Protein AF-A0A7S0FJ31-F1 (afdb_monomer_lite)

InterPro domains:
  IPR007632 Anoctamin [PTHR12308] (43-238)
  IPR049452 Anoctamin, transmembrane domain [PF04547] (47-238)

Foldseek 3Di:
DLLCLLLLVQDQPPCCPPQPPPDGDPPHDPVRNVQCDDPHQCPNVDPPSVCPSVVVVVVVVVVVLVVQLVVLLVVLVVVVDPDPVSSVVSSLVSNLVVVLCVLCVVLCCCCPVVVDLVVSLVVLVVSLVVLLVVLCCVLAPVQVVVVVVVVVVVVVVCVVVVVPDDDDPVCVVVVVVVVLVPADADPPSVVVSSLVSLVCSCPVCCVSPVCSVVSSVVSVVSNVVSVVCCCVPGHHPHD

Sequence (239 aa):
ILSLNLQGYVRPRDDRGRWGQDHDHPFYYPMLATFAEEGNIFDAASHWKCFLPVFIHVLVVMTMNKLYRRVAEKLTDWENHETTIGHENSLIIKRFLFEAFDAYVILFYLAFFEKDITKLRGELVSVFNVDTFRRLLVECALPLVIQRLGKDKDHLAKMRKKTDSSDASDIDTSTRLTVEAERDEYEQFDDYLEMLIELGYVMLFASAYPLAAFIAIFANYVEYRADAWKLSRVCLRPR

pLDDT: mean 80.96, std 10.89, range [55.5, 95.25]

Radius of gyration: 24.3 Å; chains: 1; bounding box: 55×42×75 Å

Organism: NCBI:txid265543

Secondary structure (DSSP, 8-state):
-HHHHHTT-S-TTTTTTTS-TT---TT--HHHHGGGSTTSTT-TTSTTTTHHHHHHHHHHHHHHHHHHHHHHHHHHHHTT-SSHHHHHHHHHHHHHHHHHHHHHHHHHIIIIIS--HHHHHHHHHHHHHHHHHHHHIIIIIHHHHHHHHHHHHHHHHHHHHHHH-S-HHHHHHHHHHHHHHTSPP--HHHHHHHHHHHHHHHHHSTTT-TTHHHHHHHHHHHHHHHHHHHHHHTSPPP-

Structure (mmCIF, N/CA/C/O backbone):
data_AF-A0A7S0FJ31-F1
#
_entry.id   AF-A0A7S0FJ31-F1
#
loop_
_atom_site.group_PDB
_atom_site.id
_atom_site.type_symbol
_atom_site.label_atom_id
_atom_site.label_alt_id
_atom_site.label_comp_id
_atom_site.label_asym_id
_atom_site.label_entity_id
_atom_site.label_seq_id
_atom_site.pdbx_PDB_ins_code
_atom_site.Cartn_x
_atom_site.Cartn_y
_atom_site.Cartn_z
_atom_site.occupancy
_atom_site.B_iso_or_equiv
_atom_site.auth_seq_id
_atom_site.auth_comp_id
_atom_site.auth_asym_id
_atom_site.auth_atom_id
_atom_site.pdbx_PDB_model_num
ATOM 1 N N . ILE A 1 1 ? -11.037 8.248 10.821 1.00 61.00 1 ILE A N 1
ATOM 2 C CA . ILE A 1 1 ? -12.023 8.899 11.732 1.00 61.00 1 ILE A CA 1
ATOM 3 C C . ILE A 1 1 ? -13.347 9.212 11.027 1.00 61.00 1 ILE A C 1
ATOM 5 O O . ILE A 1 1 ? -14.375 8.701 11.454 1.00 61.00 1 ILE A O 1
ATOM 9 N N . LEU A 1 2 ? -13.358 9.994 9.939 1.00 65.88 2 LEU A N 1
ATOM 10 C CA . LEU A 1 2 ? -14.596 10.262 9.182 1.00 65.88 2 LEU A CA 1
ATOM 11 C C . LEU A 1 2 ? -15.184 8.984 8.552 1.00 65.88 2 LEU A C 1
ATOM 13 O O . LEU A 1 2 ? -16.385 8.755 8.640 1.00 65.88 2 LEU A O 1
ATOM 17 N N . SER A 1 3 ? -14.329 8.109 8.008 1.00 68.50 3 SER A N 1
ATOM 18 C CA . SER A 1 3 ? -14.724 6.778 7.517 1.00 68.50 3 SER A CA 1
ATOM 19 C C . SER A 1 3 ? -15.334 5.900 8.614 1.00 68.50 3 SER A C 1
ATOM 21 O O . SER A 1 3 ? -16.345 5.255 8.376 1.00 68.50 3 SER A O 1
ATOM 23 N N . LEU A 1 4 ? -14.782 5.941 9.830 1.00 68.88 4 LEU A N 1
ATOM 24 C CA . LEU A 1 4 ? -15.288 5.187 10.984 1.00 68.88 4 LEU A CA 1
ATOM 25 C C . LEU A 1 4 ? -16.694 5.647 11.408 1.00 68.88 4 LEU A C 1
ATOM 27 O O . LEU A 1 4 ? -17.508 4.825 11.819 1.00 68.88 4 LEU A O 1
ATOM 31 N N . ASN A 1 5 ? -17.006 6.942 11.261 1.00 70.25 5 ASN A N 1
ATOM 32 C CA . ASN A 1 5 ? -18.365 7.458 11.470 1.00 70.25 5 ASN A CA 1
ATOM 33 C C . ASN A 1 5 ? -19.322 6.984 10.365 1.00 70.25 5 ASN A C 1
ATOM 35 O O . ASN A 1 5 ? -20.429 6.552 10.665 1.00 70.25 5 ASN A O 1
ATOM 39 N N . LEU A 1 6 ? -18.882 7.009 9.101 1.00 66.50 6 LEU A N 1
ATOM 40 C CA . LEU A 1 6 ? -19.673 6.547 7.949 1.00 66.50 6 LEU A CA 1
ATOM 41 C C . LEU A 1 6 ? -19.900 5.027 7.922 1.00 66.50 6 LEU A C 1
ATOM 43 O O . LEU A 1 6 ? -20.845 4.566 7.293 1.00 66.50 6 LEU A O 1
ATOM 47 N N . GLN A 1 7 ? -19.031 4.255 8.572 1.00 67.69 7 GLN A N 1
ATOM 48 C CA . GLN A 1 7 ? -19.134 2.797 8.702 1.00 67.69 7 GLN A CA 1
ATOM 49 C C . GLN A 1 7 ? -19.862 2.362 9.986 1.00 67.69 7 GLN A C 1
ATOM 51 O O . GLN A 1 7 ? -20.063 1.170 10.198 1.00 67.69 7 GLN A O 1
ATOM 56 N N . GLY A 1 8 ? -20.249 3.305 10.854 1.00 62.72 8 GLY A N 1
ATOM 57 C CA . GLY A 1 8 ? -20.987 3.013 12.086 1.00 62.72 8 GLY A CA 1
ATOM 58 C C . GLY A 1 8 ? -20.148 2.423 13.229 1.00 62.72 8 GLY A C 1
ATOM 59 O O . GLY A 1 8 ? -20.726 1.926 14.196 1.00 62.72 8 GLY A O 1
ATOM 60 N N . TYR A 1 9 ? -18.814 2.500 13.144 1.00 65.44 9 TYR A N 1
ATOM 61 C CA . TYR A 1 9 ? -17.888 2.086 14.209 1.00 65.44 9 TYR A CA 1
ATOM 62 C C . TYR A 1 9 ? -17.884 3.047 15.405 1.00 65.44 9 TYR A C 1
ATOM 64 O O . TYR A 1 9 ? -17.513 2.653 16.505 1.00 65.44 9 TYR A O 1
ATOM 72 N N . VAL A 1 10 ? -18.276 4.309 15.197 1.00 66.19 10 VAL A N 1
ATOM 73 C CA . VAL A 1 10 ? -18.357 5.327 16.254 1.00 66.19 10 VAL A CA 1
ATOM 74 C C . VAL A 1 10 ? -19.825 5.603 16.551 1.00 66.19 10 VAL A C 1
ATOM 76 O O . VAL A 1 10 ? -20.486 6.339 15.819 1.00 66.19 10 VAL A O 1
ATOM 79 N N . ARG A 1 11 ? -20.343 5.006 17.627 1.00 65.12 11 ARG A N 1
ATOM 80 C CA . ARG A 1 11 ? -21.713 5.243 18.101 1.00 65.12 11 ARG A CA 1
ATOM 81 C C . ARG A 1 11 ? -21.717 6.222 19.276 1.00 65.12 11 ARG A C 1
ATOM 83 O O . ARG A 1 11 ? -20.805 6.180 20.101 1.00 65.12 11 ARG A O 1
ATOM 90 N N . PRO A 1 12 ? -22.773 7.039 19.434 1.00 60.03 12 PRO A N 1
ATOM 91 C CA . PRO A 1 12 ? -22.846 8.023 20.516 1.00 60.03 12 PRO A CA 1
ATOM 92 C C . PRO A 1 12 ? -22.847 7.378 21.915 1.00 60.03 12 PRO A C 1
ATOM 94 O O . PRO A 1 12 ? -22.547 8.035 22.903 1.00 60.03 12 PRO A O 1
ATOM 97 N N . ARG A 1 13 ? -23.156 6.075 22.021 1.00 58.28 13 ARG A N 1
ATOM 98 C CA . ARG A 1 13 ? -23.323 5.350 23.295 1.00 58.28 13 ARG A CA 1
ATOM 99 C C . ARG A 1 13 ? -22.406 4.142 23.486 1.00 58.28 13 ARG A C 1
ATOM 101 O O . ARG A 1 13 ? -22.651 3.372 24.415 1.00 58.28 13 ARG A O 1
ATOM 108 N N . ASP A 1 14 ? -21.388 3.974 22.644 1.00 60.44 14 ASP A N 1
ATOM 109 C CA . ASP A 1 14 ? -20.544 2.770 22.651 1.00 60.44 14 ASP A CA 1
ATOM 110 C C . ASP A 1 14 ? -19.751 2.585 23.956 1.00 60.44 14 ASP A C 1
ATOM 112 O O . ASP A 1 14 ? -19.377 1.462 24.275 1.00 60.44 14 ASP A O 1
ATOM 116 N N . ASP A 1 15 ? -19.550 3.650 24.749 1.00 58.94 15 ASP A N 1
ATOM 117 C CA . ASP A 1 15 ? -18.708 3.577 25.949 1.00 58.94 15 ASP A CA 1
ATOM 118 C C . ASP A 1 15 ? -19.177 4.519 27.086 1.00 58.94 15 ASP A C 1
ATOM 120 O O . ASP A 1 15 ? -18.483 5.448 27.515 1.00 58.94 15 ASP A O 1
ATOM 124 N N . ARG A 1 16 ? -20.404 4.291 27.595 1.00 58.62 16 ARG A N 1
ATOM 125 C CA . ARG A 1 16 ? -21.045 5.120 28.652 1.00 58.62 16 ARG A CA 1
ATOM 126 C C . ARG A 1 16 ? -20.240 5.225 29.954 1.00 58.62 16 ARG A C 1
ATOM 128 O O . ARG A 1 16 ? -20.435 6.171 30.712 1.00 58.62 16 ARG A O 1
ATOM 135 N N . GLY A 1 17 ? -19.367 4.256 30.236 1.00 62.38 17 GLY A N 1
ATOM 136 C CA . GLY A 1 17 ? -18.513 4.259 31.429 1.00 62.38 17 GLY A CA 1
ATOM 137 C C . GLY A 1 17 ? -17.309 5.199 31.329 1.00 62.38 17 GLY A C 1
ATOM 138 O O . GLY A 1 17 ? -16.719 5.534 32.352 1.00 62.38 17 GLY A O 1
ATOM 139 N N . ARG A 1 18 ? -16.945 5.630 30.116 1.00 63.62 18 ARG A N 1
ATOM 140 C CA . ARG A 1 18 ? -15.686 6.330 29.851 1.00 63.62 18 ARG A CA 1
ATOM 141 C C . ARG A 1 18 ? -15.849 7.804 29.508 1.00 63.62 18 ARG A C 1
ATOM 143 O O . ARG A 1 18 ? -15.021 8.611 29.918 1.00 63.62 18 ARG A O 1
ATOM 150 N N . TRP A 1 19 ? -16.910 8.144 28.783 1.00 63.16 19 TRP A N 1
ATOM 151 C CA . TRP A 1 19 ? -17.188 9.518 28.348 1.00 63.16 19 TRP A CA 1
ATOM 152 C C . TRP A 1 19 ? -18.237 10.229 29.223 1.00 63.16 19 TRP A C 1
ATOM 154 O O . TRP A 1 19 ? -18.478 11.418 29.052 1.00 63.16 19 TRP A O 1
ATOM 164 N N . GLY A 1 20 ? -18.792 9.537 30.229 1.00 57.69 20 GLY A N 1
ATOM 165 C CA . GLY A 1 20 ? -19.863 10.062 31.083 1.00 57.69 20 GLY A CA 1
ATOM 166 C C . GLY A 1 20 ? -21.223 10.058 30.373 1.00 57.69 20 GLY A C 1
ATOM 167 O O . GLY A 1 20 ? -21.306 9.871 29.165 1.00 57.69 20 GLY A O 1
ATOM 168 N N . GLN A 1 21 ? -22.319 10.217 31.122 1.00 61.06 21 GLN A N 1
ATOM 169 C CA . GLN A 1 21 ? -23.673 10.210 30.538 1.00 61.06 21 GLN A CA 1
ATOM 170 C C . GLN A 1 21 ? -23.991 11.465 29.705 1.00 61.06 21 GLN A C 1
ATOM 172 O O . GLN A 1 21 ? -24.920 11.416 28.901 1.00 61.06 21 GLN A O 1
ATOM 177 N N . ASP A 1 22 ? -23.213 12.538 29.872 1.00 62.09 22 ASP A N 1
ATOM 178 C CA . ASP A 1 22 ? -23.519 13.873 29.343 1.00 62.09 22 ASP A CA 1
ATOM 179 C C . ASP A 1 22 ? -22.701 14.266 28.099 1.00 62.09 22 ASP A C 1
ATOM 181 O O . ASP A 1 22 ? -22.970 15.308 27.498 1.00 62.09 22 ASP A O 1
ATOM 185 N N . HIS A 1 23 ? -21.714 13.458 27.689 1.00 59.41 23 HIS A N 1
ATOM 186 C CA . HIS A 1 23 ? -20.861 13.766 26.540 1.00 59.41 23 HIS A CA 1
ATOM 187 C C . HIS A 1 23 ? -20.828 12.627 25.522 1.00 59.41 23 HIS A C 1
ATOM 189 O O . HIS A 1 23 ? -20.473 11.490 25.835 1.00 59.41 23 HIS A O 1
ATOM 195 N N . ASP A 1 24 ? -21.162 12.970 24.277 1.00 67.00 24 ASP A N 1
ATOM 196 C CA . ASP A 1 24 ? -20.960 12.094 23.131 1.00 67.00 24 ASP A CA 1
ATOM 197 C C . ASP A 1 24 ? -19.464 11.843 22.909 1.00 67.00 24 ASP A C 1
ATOM 199 O O . ASP A 1 24 ? -18.595 12.626 23.307 1.00 67.00 24 ASP A O 1
ATOM 203 N N . HIS A 1 25 ? -19.159 10.742 22.226 1.00 67.81 25 HIS A N 1
ATOM 204 C CA . HIS A 1 25 ? -17.794 10.414 21.851 1.00 67.81 25 HIS A CA 1
ATOM 205 C C . HIS A 1 25 ? -17.150 11.596 21.081 1.00 67.81 25 HIS A C 1
ATOM 207 O O . HIS A 1 25 ? -17.741 12.097 20.129 1.00 67.81 25 HIS A O 1
ATOM 213 N N . PRO A 1 26 ? -15.934 12.053 21.424 1.00 69.81 26 PRO A N 1
ATOM 214 C CA . PRO A 1 26 ? -15.369 13.318 20.920 1.00 69.81 26 PRO A CA 1
ATOM 215 C C . PRO A 1 26 ? -15.123 13.358 19.404 1.00 69.81 26 PRO A C 1
ATOM 217 O O . PRO A 1 26 ? -15.004 14.432 18.821 1.00 69.81 26 PRO A O 1
ATOM 220 N N . PHE A 1 27 ? -15.071 12.195 18.756 1.00 72.06 27 PHE A N 1
ATOM 221 C CA . PHE A 1 27 ? -14.996 12.064 17.298 1.00 72.06 27 PHE A CA 1
ATOM 222 C C . PHE A 1 27 ? -16.297 11.564 16.662 1.00 72.06 27 PHE A C 1
ATOM 224 O O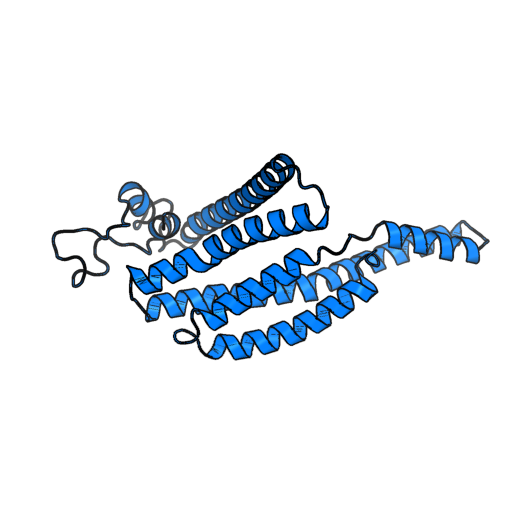 . PHE A 1 27 ? -16.277 11.042 15.548 1.00 72.06 27 PHE A O 1
ATOM 231 N N . TYR A 1 28 ? -17.414 11.679 17.378 1.00 73.44 28 TYR A N 1
ATOM 232 C CA . TYR A 1 28 ? -18.747 11.458 16.841 1.00 73.44 28 TYR A CA 1
ATOM 233 C C . TYR A 1 28 ? -19.180 12.683 16.041 1.00 73.44 28 TYR A C 1
ATOM 235 O O . TYR A 1 28 ? -19.305 13.788 16.569 1.00 73.44 28 TYR A O 1
ATOM 243 N N . TYR A 1 29 ? -19.418 12.479 14.751 1.00 75.94 29 TYR A N 1
ATOM 244 C CA . TYR A 1 29 ? -19.959 13.502 13.871 1.00 75.94 29 TYR A CA 1
ATOM 245 C C . TYR A 1 29 ? -21.406 13.138 13.527 1.00 75.94 29 TYR A C 1
ATOM 247 O O . TYR A 1 29 ? -21.619 12.295 12.651 1.00 75.94 29 TYR A O 1
ATOM 255 N N . PRO A 1 30 ? -22.413 13.776 14.155 1.00 71.88 30 PRO A N 1
ATOM 256 C CA . PRO A 1 30 ? -23.817 13.391 13.990 1.00 71.88 30 PRO A CA 1
ATOM 257 C C . PRO A 1 30 ? -24.297 13.463 12.531 1.00 71.88 30 PRO A C 1
ATOM 259 O O . PRO A 1 30 ? -25.069 12.622 12.076 1.00 71.88 30 PRO A O 1
ATOM 262 N N . MET A 1 31 ? -23.767 14.410 11.753 1.00 75.81 31 MET A N 1
ATOM 263 C CA . MET A 1 31 ? -24.072 14.542 10.321 1.00 75.81 31 MET A CA 1
ATOM 264 C C . MET A 1 31 ? -23.580 13.355 9.483 1.00 75.81 31 MET A C 1
ATOM 266 O O . MET A 1 31 ? -24.123 13.102 8.419 1.00 75.81 31 MET A O 1
ATOM 270 N N . LEU A 1 32 ? -22.540 12.647 9.929 1.00 69.62 32 LEU A N 1
ATOM 271 C CA . LEU A 1 32 ? -21.970 11.505 9.210 1.00 69.62 32 LEU A CA 1
ATOM 272 C C . LEU A 1 32 ? -22.517 10.179 9.736 1.00 69.62 32 LEU A C 1
ATOM 274 O O . LEU A 1 32 ? -22.765 9.271 8.947 1.00 69.62 32 LEU A O 1
ATOM 278 N N . ALA A 1 33 ? -22.736 10.086 11.048 1.00 67.88 33 ALA A N 1
ATOM 279 C CA . ALA A 1 33 ? -23.253 8.886 11.691 1.00 67.88 33 ALA A CA 1
ATOM 280 C C . ALA A 1 33 ? -24.711 8.587 11.310 1.00 67.88 33 ALA A C 1
ATOM 282 O O . ALA A 1 33 ? -25.063 7.423 11.153 1.00 67.88 33 ALA A O 1
ATOM 283 N N . THR A 1 34 ? -25.532 9.617 11.068 1.00 70.75 34 THR A N 1
ATOM 284 C CA . THR A 1 34 ? -26.920 9.442 10.594 1.00 70.75 34 THR A CA 1
ATOM 285 C C . THR A 1 34 ? -26.990 8.667 9.282 1.00 70.75 34 THR A C 1
ATOM 287 O O . THR A 1 34 ? -27.896 7.863 9.091 1.00 70.75 34 THR A O 1
ATOM 290 N N . PHE A 1 35 ? -26.008 8.811 8.388 1.00 70.94 35 PHE A N 1
ATOM 291 C CA . PHE A 1 35 ? -25.988 8.028 7.152 1.00 70.94 35 PHE A CA 1
ATOM 292 C C . PHE A 1 35 ? -25.745 6.528 7.373 1.00 70.94 35 PHE A C 1
ATOM 294 O O . PHE A 1 35 ? -26.148 5.741 6.514 1.00 70.94 35 PHE A O 1
ATOM 301 N N . ALA A 1 36 ? -25.119 6.146 8.492 1.00 67.19 36 ALA A N 1
ATOM 302 C CA . ALA A 1 36 ? -24.815 4.765 8.871 1.00 67.19 36 ALA A CA 1
ATOM 303 C C . ALA A 1 36 ? -25.912 4.101 9.732 1.00 67.19 36 ALA A C 1
ATOM 305 O O . ALA A 1 36 ? -25.808 2.914 10.043 1.00 67.19 36 ALA A O 1
ATOM 306 N N . GLU A 1 37 ? -26.951 4.847 10.130 1.00 71.19 37 GLU A N 1
ATOM 307 C CA . GLU A 1 37 ? -28.094 4.319 10.886 1.00 71.19 37 GLU A CA 1
ATOM 308 C C . GLU A 1 37 ? -28.938 3.335 10.054 1.00 71.19 37 GLU A C 1
ATOM 310 O O . GLU A 1 37 ? -28.990 3.407 8.820 1.00 71.19 37 GLU A O 1
ATOM 315 N N . GLU A 1 38 ? -29.612 2.407 10.744 1.00 63.97 38 GLU A N 1
ATOM 316 C CA . GLU A 1 38 ? -30.424 1.351 10.127 1.00 63.97 38 GLU A CA 1
ATOM 317 C C . GLU A 1 38 ? -31.477 1.950 9.175 1.00 63.97 38 GLU A C 1
ATOM 319 O O . GLU A 1 38 ? -32.294 2.786 9.561 1.00 63.97 38 GLU A O 1
ATOM 324 N N . GLY A 1 39 ? -31.449 1.529 7.904 1.00 66.12 39 GLY A N 1
ATOM 325 C CA . GLY A 1 39 ? -32.346 2.019 6.848 1.00 66.12 39 GLY A CA 1
ATOM 326 C C . GLY A 1 39 ? -31.785 3.128 5.943 1.00 66.12 39 GLY A C 1
ATOM 327 O O . GLY A 1 39 ? -32.301 3.306 4.834 1.00 66.12 39 GLY A O 1
ATOM 328 N N . ASN A 1 40 ? -30.699 3.808 6.325 1.00 73.94 40 ASN A N 1
ATOM 329 C CA . ASN A 1 40 ? -30.093 4.882 5.527 1.00 73.94 40 ASN A CA 1
ATOM 330 C C . ASN A 1 40 ? -29.137 4.363 4.429 1.00 73.94 40 ASN A C 1
ATOM 332 O O . ASN A 1 40 ? -29.138 3.183 4.060 1.00 73.94 40 ASN A O 1
ATOM 336 N N . ILE A 1 41 ? -28.413 5.279 3.776 1.00 70.38 41 ILE A N 1
ATOM 337 C CA . ILE A 1 41 ? -27.635 5.022 2.549 1.00 70.38 41 ILE A CA 1
ATOM 338 C C . ILE A 1 41 ? -26.385 4.168 2.839 1.00 70.38 41 ILE A C 1
ATOM 340 O O . ILE A 1 41 ? -25.976 3.394 1.976 1.00 70.38 41 ILE A O 1
ATOM 344 N N . PHE A 1 42 ? -25.828 4.255 4.053 1.00 68.19 42 PHE A N 1
ATOM 345 C CA . PHE A 1 42 ? -24.653 3.504 4.517 1.00 68.19 42 PHE A CA 1
ATOM 346 C C . PHE A 1 42 ? -24.986 2.519 5.643 1.00 68.19 42 PHE A C 1
ATOM 348 O O . PHE A 1 42 ? -24.148 2.218 6.488 1.00 68.19 42 PHE A O 1
ATOM 355 N N . ASP A 1 43 ? -26.217 2.013 5.648 1.00 71.25 43 ASP A N 1
ATOM 356 C CA . ASP A 1 43 ? -26.676 1.019 6.611 1.00 71.25 43 ASP A CA 1
ATOM 357 C C . ASP A 1 43 ? -25.773 -0.230 6.615 1.00 71.25 43 ASP A C 1
ATOM 359 O O . ASP A 1 43 ? -25.653 -0.940 5.609 1.00 71.25 43 ASP A O 1
ATOM 363 N N . ALA A 1 44 ? -25.161 -0.502 7.770 1.00 65.31 44 ALA A N 1
ATOM 364 C CA . ALA A 1 44 ? -24.277 -1.642 7.983 1.00 65.31 44 ALA A CA 1
ATOM 365 C C . ALA A 1 44 ? -25.018 -2.993 7.970 1.00 65.31 44 ALA A C 1
ATOM 367 O O . ALA A 1 44 ? -24.398 -4.017 7.683 1.00 65.31 44 ALA A O 1
ATOM 368 N N . ALA A 1 45 ? -26.329 -3.015 8.246 1.00 66.31 45 ALA A N 1
ATOM 369 C CA . ALA A 1 45 ? -27.136 -4.237 8.247 1.00 66.31 45 ALA A CA 1
ATOM 370 C C . ALA A 1 45 ? -27.518 -4.704 6.829 1.00 66.31 45 ALA A C 1
ATOM 372 O O . ALA A 1 45 ? -27.832 -5.875 6.608 1.00 66.31 45 ALA A O 1
ATOM 373 N N . SER A 1 46 ? -27.469 -3.803 5.845 1.00 74.75 46 SER A N 1
ATOM 374 C CA . SER A 1 46 ? -27.814 -4.090 4.454 1.00 74.75 46 SER A CA 1
ATOM 375 C C . SER A 1 46 ? -26.628 -4.674 3.672 1.00 74.75 46 SER A C 1
ATOM 377 O O . SER A 1 46 ? -25.577 -4.047 3.562 1.00 74.75 46 SER A O 1
ATOM 379 N N . HIS A 1 47 ? -26.834 -5.824 3.012 1.00 71.75 47 HIS A N 1
ATOM 380 C CA . HIS A 1 47 ? -25.785 -6.577 2.298 1.00 71.75 47 HIS A CA 1
ATOM 381 C C . HIS A 1 47 ? -24.971 -5.788 1.260 1.00 71.75 47 HIS A C 1
ATOM 383 O O . HIS A 1 47 ? -23.817 -6.123 1.029 1.00 71.75 47 HIS A O 1
ATOM 389 N N . TRP A 1 48 ? -25.554 -4.791 0.592 1.00 75.00 48 TRP A N 1
ATOM 390 C CA . TRP A 1 48 ? -24.872 -4.038 -0.471 1.00 75.00 48 TRP A CA 1
ATOM 391 C C . TRP A 1 48 ? -24.451 -2.628 -0.038 1.00 75.00 48 TRP A C 1
ATOM 393 O O . TRP A 1 48 ? -23.469 -2.094 -0.549 1.00 75.00 48 TRP A O 1
ATOM 403 N N . LYS A 1 49 ? -25.175 -2.026 0.915 1.00 74.62 49 LYS A N 1
ATOM 404 C CA . LYS A 1 49 ? -24.947 -0.645 1.365 1.00 74.62 49 LYS A CA 1
ATOM 405 C C . LYS A 1 49 ? -23.728 -0.518 2.276 1.00 74.62 49 LYS A C 1
ATOM 407 O O . LYS A 1 49 ? -23.064 0.514 2.242 1.00 74.62 49 LYS A O 1
ATOM 412 N N . CYS A 1 50 ? -23.381 -1.578 3.009 1.00 71.38 50 CYS A N 1
ATOM 413 C CA . CYS A 1 50 ? -22.210 -1.612 3.885 1.00 71.38 50 CYS A CA 1
ATOM 414 C C . CYS A 1 50 ? -20.876 -1.433 3.133 1.00 71.38 50 CYS A C 1
ATOM 416 O O . CYS A 1 50 ? -19.906 -0.932 3.699 1.00 71.38 50 CYS A O 1
ATOM 418 N N . PHE A 1 51 ? -20.824 -1.781 1.843 1.00 76.81 51 PHE A N 1
ATOM 419 C CA . PHE A 1 51 ? -19.617 -1.638 1.029 1.00 76.81 51 PHE A CA 1
ATOM 420 C C . PHE A 1 51 ? -19.406 -0.217 0.500 1.00 76.81 51 PHE A C 1
ATOM 422 O O . PHE A 1 51 ? -18.278 0.160 0.194 1.00 76.81 51 PHE A O 1
ATOM 429 N N . LEU A 1 52 ? -20.459 0.597 0.393 1.00 79.56 52 LEU A N 1
ATOM 430 C CA . LEU A 1 52 ? -20.376 1.923 -0.221 1.00 79.56 52 LEU A CA 1
ATOM 431 C C . LEU A 1 52 ? -19.423 2.880 0.537 1.00 79.56 52 LEU A C 1
ATOM 433 O O . LEU A 1 52 ? -18.567 3.481 -0.116 1.00 79.56 52 LEU A O 1
ATOM 437 N N . PRO A 1 53 ? -19.449 2.972 1.885 1.00 75.31 53 PRO A N 1
ATOM 438 C CA . PRO A 1 53 ? -18.452 3.728 2.650 1.00 75.31 53 PRO A CA 1
ATOM 439 C C . PRO A 1 53 ? -17.030 3.208 2.466 1.00 75.31 53 PRO A C 1
ATOM 441 O O . PRO A 1 53 ? -16.086 3.994 2.443 1.00 75.31 53 PRO A O 1
ATOM 444 N N . VAL A 1 54 ? -16.869 1.888 2.338 1.00 74.81 54 VAL A N 1
ATOM 445 C CA . VAL A 1 54 ? -15.566 1.247 2.125 1.00 74.81 54 VAL A CA 1
ATOM 446 C C . VAL A 1 54 ? -15.009 1.648 0.760 1.00 74.81 54 VAL A C 1
ATOM 448 O O . VAL A 1 54 ? -13.868 2.090 0.677 1.00 74.81 54 VAL A O 1
ATOM 451 N N . PHE A 1 55 ? -15.822 1.606 -0.299 1.00 78.94 55 PHE A N 1
ATOM 452 C CA . PHE A 1 55 ? -15.416 2.060 -1.632 1.00 78.94 55 PHE A CA 1
ATOM 453 C C . PHE A 1 55 ? -15.068 3.549 -1.672 1.00 78.94 55 PHE A C 1
ATOM 455 O O . PHE A 1 55 ? -14.046 3.919 -2.249 1.00 78.94 55 PHE A O 1
ATOM 462 N N . ILE A 1 56 ? -15.885 4.404 -1.046 1.00 82.19 56 ILE A N 1
ATOM 463 C CA . ILE A 1 56 ? -15.602 5.843 -0.953 1.00 82.19 56 ILE A CA 1
ATOM 464 C C . ILE A 1 56 ? -14.285 6.069 -0.208 1.00 82.19 56 ILE A C 1
ATOM 466 O O . ILE A 1 56 ? -13.457 6.859 -0.655 1.00 82.19 56 ILE A O 1
ATOM 470 N N . HIS A 1 57 ? -14.061 5.351 0.894 1.00 79.75 57 HIS A N 1
ATOM 471 C CA . HIS A 1 57 ? -12.820 5.438 1.651 1.00 79.75 57 HIS A CA 1
ATOM 472 C C . HIS A 1 57 ? -11.604 5.043 0.802 1.00 79.75 57 HIS A C 1
ATOM 474 O O . HIS A 1 57 ? -10.659 5.823 0.717 1.00 79.75 57 HIS A O 1
ATOM 480 N N . VAL A 1 58 ? -11.663 3.904 0.102 1.00 79.06 58 VAL A N 1
ATOM 481 C CA . VAL A 1 58 ? -10.593 3.457 -0.807 1.00 79.06 58 VAL A CA 1
ATOM 482 C C . VAL A 1 58 ? -10.328 4.492 -1.905 1.00 79.06 58 VAL A C 1
ATOM 484 O O . VAL A 1 58 ? -9.176 4.836 -2.158 1.00 79.06 58 VAL A O 1
ATOM 487 N N . LEU A 1 59 ? -11.374 5.049 -2.527 1.00 84.94 59 LEU A N 1
ATOM 488 C CA . LEU A 1 59 ? -11.240 6.074 -3.568 1.00 84.94 59 LEU A CA 1
ATOM 489 C C . LEU A 1 59 ? -10.556 7.347 -3.043 1.00 84.94 59 LEU A C 1
ATOM 491 O O . LEU A 1 59 ? -9.702 7.924 -3.724 1.00 84.94 59 LEU A O 1
ATOM 495 N N . VAL A 1 60 ? -10.928 7.789 -1.839 1.00 84.56 60 VAL A N 1
ATOM 496 C CA . VAL A 1 60 ? -10.334 8.964 -1.191 1.00 84.56 60 VAL A CA 1
ATOM 497 C C . VAL A 1 60 ? -8.860 8.717 -0.897 1.00 84.56 60 VAL A C 1
ATOM 499 O O . VAL A 1 60 ? -8.041 9.539 -1.301 1.00 84.56 60 VAL A O 1
ATOM 502 N N . VAL A 1 61 ? -8.510 7.582 -0.284 1.00 80.19 61 VAL A N 1
ATOM 503 C CA . VAL A 1 61 ? -7.112 7.220 0.014 1.00 80.19 61 VAL A CA 1
ATOM 504 C C . VAL A 1 61 ? -6.288 7.145 -1.275 1.00 80.19 61 VAL A C 1
ATOM 506 O O . VAL A 1 61 ? -5.246 7.786 -1.380 1.00 80.19 61 VAL A O 1
ATOM 509 N N . MET A 1 62 ? -6.797 6.488 -2.323 1.00 80.50 62 MET A N 1
ATOM 510 C CA . MET A 1 62 ? -6.128 6.435 -3.631 1.00 80.50 62 MET A CA 1
ATOM 511 C C . MET A 1 62 ? -5.890 7.823 -4.242 1.00 80.50 62 MET A C 1
ATOM 513 O O . MET A 1 62 ? -4.843 8.076 -4.844 1.00 80.50 62 MET A O 1
ATOM 517 N N . THR A 1 63 ? -6.861 8.728 -4.117 1.00 85.06 63 THR A N 1
ATOM 518 C CA . THR A 1 63 ? -6.739 10.101 -4.628 1.00 85.06 63 THR A CA 1
ATOM 519 C C . THR A 1 63 ? -5.736 10.901 -3.802 1.00 85.06 63 THR A C 1
ATOM 521 O O . THR A 1 63 ? -4.929 11.638 -4.369 1.00 85.06 63 THR A O 1
ATOM 524 N N . MET A 1 64 ? -5.751 10.722 -2.480 1.00 83.69 64 MET A N 1
ATOM 525 C CA . MET A 1 64 ? -4.852 11.393 -1.548 1.00 83.69 64 MET A CA 1
ATOM 526 C C . MET A 1 64 ? -3.401 10.963 -1.771 1.00 83.69 64 MET A C 1
ATOM 528 O O . MET A 1 64 ? -2.550 11.835 -1.911 1.00 83.69 64 MET A O 1
ATOM 532 N N . ASN A 1 65 ? -3.131 9.665 -1.944 1.00 82.81 65 ASN A N 1
ATOM 533 C CA . ASN A 1 65 ? -1.787 9.147 -2.232 1.00 82.81 65 ASN A CA 1
ATOM 534 C C . ASN A 1 65 ? -1.238 9.709 -3.553 1.00 82.81 65 ASN A C 1
ATOM 536 O O . ASN A 1 65 ? -0.105 10.188 -3.613 1.00 82.81 65 ASN A O 1
ATOM 540 N N . LYS A 1 66 ? -2.063 9.753 -4.612 1.00 84.50 66 LYS A N 1
ATOM 541 C CA . LYS A 1 66 ? -1.670 10.355 -5.902 1.00 84.50 66 LYS A CA 1
ATOM 542 C C . LYS A 1 66 ? -1.411 11.855 -5.800 1.00 84.50 66 LYS A C 1
ATOM 544 O O . LYS A 1 66 ? -0.476 12.359 -6.422 1.00 84.50 66 LYS A O 1
ATOM 549 N N . LEU A 1 67 ? -2.260 12.579 -5.071 1.00 88.69 67 LEU A N 1
ATOM 550 C CA . LEU A 1 67 ? -2.093 14.013 -4.867 1.00 88.69 67 LEU A CA 1
ATOM 551 C C . LEU A 1 67 ? -0.827 14.294 -4.058 1.00 88.69 67 LEU A C 1
ATOM 553 O O . LEU A 1 67 ? -0.046 15.156 -4.451 1.00 88.69 67 LEU A O 1
ATOM 557 N N . TYR A 1 68 ? -0.607 13.545 -2.979 1.00 85.94 68 TYR A N 1
ATOM 558 C CA . TYR A 1 68 ? 0.553 13.714 -2.119 1.00 85.94 68 TYR A CA 1
ATOM 559 C C . TYR A 1 68 ? 1.853 13.475 -2.878 1.00 85.94 68 TYR A C 1
ATOM 561 O O . TYR A 1 68 ? 2.749 14.307 -2.793 1.00 85.94 68 TYR A O 1
ATOM 569 N N . ARG A 1 69 ? 1.927 12.419 -3.698 1.00 83.94 69 ARG A N 1
ATOM 570 C CA . ARG A 1 69 ? 3.107 12.156 -4.531 1.00 83.94 69 ARG A CA 1
ATOM 571 C C . ARG A 1 69 ? 3.459 13.355 -5.416 1.00 83.94 69 ARG A C 1
ATOM 573 O O . ARG A 1 69 ? 4.580 13.843 -5.365 1.00 83.94 69 ARG A O 1
ATOM 580 N N . ARG A 1 70 ? 2.470 13.918 -6.122 1.00 88.44 70 ARG A N 1
ATOM 581 C CA . ARG A 1 70 ? 2.664 15.123 -6.954 1.00 88.44 70 ARG A CA 1
ATOM 582 C C . ARG A 1 70 ? 3.097 16.343 -6.146 1.00 88.44 70 ARG A C 1
ATOM 584 O O . ARG A 1 70 ? 3.880 17.158 -6.624 1.00 88.44 70 ARG A O 1
ATOM 591 N N . VAL A 1 71 ? 2.539 16.514 -4.949 1.00 91.00 71 VAL A N 1
ATOM 592 C CA . VAL A 1 71 ? 2.896 17.623 -4.056 1.00 91.00 71 VAL A CA 1
ATOM 593 C C . VAL A 1 71 ? 4.329 17.456 -3.552 1.00 91.00 71 VAL A C 1
ATOM 595 O O . VAL A 1 71 ? 5.081 18.426 -3.571 1.00 91.00 71 VAL A O 1
ATOM 598 N N . ALA A 1 72 ? 4.723 16.244 -3.160 1.00 89.75 72 ALA A N 1
ATOM 599 C CA . ALA A 1 72 ? 6.066 15.924 -2.694 1.00 89.75 72 ALA A CA 1
ATOM 600 C C . ALA A 1 72 ? 7.115 16.113 -3.799 1.00 89.75 72 ALA A C 1
ATOM 602 O O . ALA A 1 72 ? 8.136 16.746 -3.542 1.00 89.75 72 ALA A O 1
ATOM 603 N N . GLU A 1 73 ? 6.839 15.650 -5.022 1.00 89.75 73 GLU A N 1
ATOM 604 C CA . GLU A 1 73 ? 7.679 15.887 -6.207 1.00 89.75 73 GLU A CA 1
ATOM 605 C C . GLU A 1 73 ? 7.855 17.390 -6.442 1.00 89.75 73 GLU A C 1
ATOM 607 O O . GLU A 1 73 ? 8.968 17.905 -6.391 1.00 89.75 73 GLU A O 1
ATOM 612 N N . LYS A 1 74 ? 6.747 18.132 -6.559 1.00 92.12 74 LYS A N 1
ATOM 613 C CA . LYS A 1 74 ? 6.791 19.572 -6.837 1.00 92.12 74 LYS A CA 1
ATOM 614 C C . LYS A 1 74 ? 7.503 20.372 -5.744 1.00 92.12 74 LYS A C 1
ATOM 616 O O . LYS A 1 74 ? 8.219 21.316 -6.060 1.00 92.12 74 LYS A O 1
ATOM 621 N N . LEU A 1 75 ? 7.300 20.026 -4.472 1.00 92.75 75 LEU A N 1
ATOM 622 C CA . LEU A 1 75 ? 8.008 20.656 -3.351 1.00 92.75 75 LEU A CA 1
ATOM 623 C C . LEU A 1 75 ? 9.506 20.365 -3.405 1.00 92.75 75 LEU A C 1
ATOM 625 O O . LEU A 1 75 ? 10.307 21.259 -3.160 1.00 92.75 75 LEU A O 1
ATOM 629 N N . THR A 1 76 ? 9.884 19.136 -3.745 1.00 92.81 76 THR A N 1
ATOM 630 C CA . THR A 1 76 ? 11.293 18.736 -3.809 1.00 92.81 76 THR A CA 1
ATOM 631 C C . THR A 1 76 ? 12.001 19.366 -5.010 1.00 92.81 76 THR A C 1
ATOM 633 O O . THR A 1 76 ? 13.142 19.802 -4.885 1.00 92.81 76 THR A O 1
ATOM 636 N N . ASP A 1 77 ? 11.299 19.541 -6.130 1.00 93.12 77 ASP A N 1
ATOM 637 C CA . ASP A 1 77 ? 11.794 20.318 -7.270 1.00 93.12 77 ASP A CA 1
ATOM 638 C C . ASP A 1 77 ? 11.964 21.802 -6.912 1.00 93.12 77 ASP A C 1
ATOM 640 O O . ASP A 1 77 ? 12.925 22.446 -7.330 1.00 93.12 77 ASP A O 1
ATOM 644 N N . TRP A 1 78 ? 11.056 22.351 -6.098 1.00 95.06 78 TRP A N 1
ATOM 645 C CA . TRP A 1 78 ? 11.139 23.733 -5.610 1.00 95.06 78 TRP A CA 1
ATOM 646 C C . TRP A 1 78 ? 12.287 23.964 -4.623 1.00 95.06 78 TRP A C 1
ATOM 648 O O . TRP A 1 78 ? 12.790 25.082 -4.537 1.00 95.06 78 TRP A O 1
ATOM 658 N N . GLU A 1 79 ? 12.714 22.934 -3.893 1.00 92.94 79 GLU A N 1
ATOM 659 C CA . GLU A 1 79 ? 13.863 23.008 -2.981 1.00 92.94 79 GLU A CA 1
ATOM 660 C C . GLU A 1 79 ? 15.202 23.166 -3.717 1.00 92.94 79 GLU A C 1
ATOM 662 O O . GLU A 1 79 ? 16.178 23.572 -3.091 1.00 92.94 79 GLU A O 1
ATOM 667 N N . ASN A 1 80 ? 15.243 22.909 -5.033 1.00 94.56 80 ASN A N 1
ATOM 668 C CA . ASN A 1 80 ? 16.409 23.099 -5.899 1.00 94.56 80 ASN A CA 1
ATOM 669 C C . ASN A 1 80 ? 17.703 22.497 -5.315 1.00 94.56 80 ASN A C 1
ATOM 671 O O . ASN A 1 80 ? 18.681 23.198 -5.043 1.00 94.56 80 ASN A O 1
ATOM 675 N N . HIS A 1 81 ? 17.688 21.180 -5.106 1.00 93.50 81 HIS A N 1
ATOM 676 C CA . HIS A 1 81 ? 18.833 20.430 -4.590 1.00 93.50 81 HIS A CA 1
ATOM 677 C C . HIS A 1 81 ? 20.017 20.448 -5.564 1.00 93.50 81 HIS A C 1
ATOM 679 O O . HIS A 1 81 ? 19.853 20.259 -6.765 1.00 93.50 81 HIS A O 1
ATOM 685 N N . GLU A 1 82 ? 21.227 20.619 -5.029 1.00 90.50 82 GLU A N 1
ATOM 686 C CA . GLU A 1 82 ? 22.470 20.644 -5.818 1.00 90.50 82 GLU A CA 1
ATOM 687 C C . GLU A 1 82 ? 22.826 19.269 -6.409 1.00 90.50 82 GLU A C 1
ATOM 689 O O . GLU A 1 82 ? 23.417 19.177 -7.483 1.00 90.50 82 GLU A O 1
ATOM 694 N N . THR A 1 83 ? 22.467 18.189 -5.710 1.00 94.88 83 THR A N 1
ATOM 695 C CA . THR A 1 83 ? 22.802 16.810 -6.091 1.00 94.88 83 THR A CA 1
ATOM 696 C C . THR A 1 83 ? 21.542 15.978 -6.296 1.00 94.88 83 THR A C 1
ATOM 698 O O . THR A 1 83 ? 20.546 16.170 -5.596 1.00 94.88 83 THR A O 1
ATOM 701 N N . THR A 1 84 ? 21.600 15.004 -7.2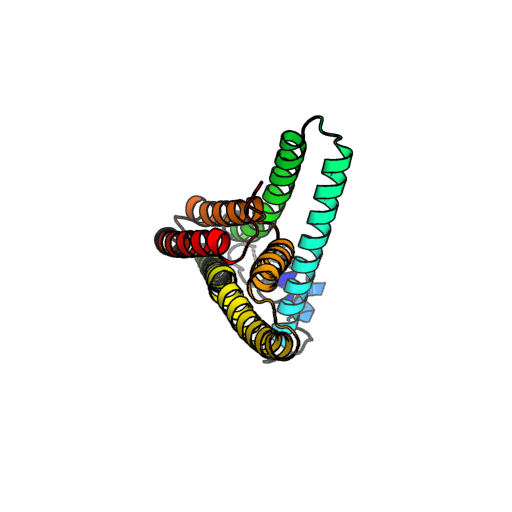09 1.00 88.50 84 THR A N 1
ATOM 702 C CA . THR A 1 84 ? 20.502 14.047 -7.438 1.00 88.50 84 THR A CA 1
ATOM 703 C C . THR A 1 84 ? 20.196 13.239 -6.180 1.00 88.50 84 THR A C 1
ATOM 705 O O . THR A 1 84 ? 19.042 13.102 -5.804 1.00 88.50 84 THR A O 1
ATOM 708 N N . ILE A 1 85 ? 21.234 12.815 -5.455 1.00 89.62 85 ILE A N 1
ATOM 709 C CA . ILE A 1 85 ? 21.104 12.092 -4.183 1.00 89.62 85 ILE A CA 1
ATOM 710 C C . ILE A 1 85 ? 20.393 12.953 -3.126 1.00 89.62 85 ILE A C 1
ATOM 712 O O . ILE A 1 85 ? 19.568 12.453 -2.366 1.00 89.62 85 ILE A O 1
ATOM 716 N N . GLY A 1 86 ? 20.701 14.254 -3.057 1.00 91.50 86 GLY A N 1
ATOM 717 C CA . GLY A 1 86 ? 20.030 15.184 -2.144 1.00 91.50 86 GLY A CA 1
ATOM 718 C C . GLY A 1 86 ? 18.545 15.354 -2.471 1.00 91.50 86 GLY A C 1
ATOM 719 O O . GLY A 1 86 ? 17.709 15.306 -1.566 1.00 91.50 86 GLY A O 1
ATOM 720 N N . HIS A 1 87 ? 18.226 15.473 -3.764 1.00 92.81 87 HIS A N 1
ATOM 721 C CA . HIS A 1 87 ? 16.848 15.517 -4.259 1.00 92.81 87 HIS A CA 1
ATOM 722 C C . HIS A 1 87 ? 16.085 14.239 -3.899 1.00 92.81 87 HIS A C 1
ATOM 724 O O . HIS A 1 87 ? 15.057 14.311 -3.224 1.00 92.81 87 HIS A O 1
ATOM 730 N N . GLU A 1 88 ? 16.638 13.076 -4.245 1.00 88.94 88 GLU A N 1
ATOM 731 C CA . GLU A 1 88 ? 16.037 11.770 -3.971 1.00 88.94 88 GLU A CA 1
ATOM 732 C C . GLU A 1 88 ? 15.810 11.568 -2.469 1.00 88.94 88 GLU A C 1
ATOM 734 O O . GLU A 1 88 ? 14.690 11.286 -2.056 1.00 88.94 88 GLU A O 1
ATOM 739 N N . ASN A 1 89 ? 16.810 11.819 -1.619 1.00 90.81 89 ASN A N 1
ATOM 740 C CA . ASN A 1 89 ? 16.668 11.685 -0.164 1.00 90.81 89 ASN A CA 1
ATOM 741 C C . ASN A 1 89 ? 15.559 12.578 0.414 1.00 90.81 89 ASN A C 1
ATOM 743 O O . ASN A 1 89 ? 14.819 12.162 1.310 1.00 90.81 89 ASN A O 1
ATOM 747 N N . SER A 1 90 ? 15.430 13.809 -0.086 1.00 91.88 90 SER A N 1
ATOM 748 C CA . SER A 1 90 ? 14.380 14.721 0.367 1.00 91.88 90 SER A CA 1
ATOM 749 C C . SER A 1 90 ? 12.992 14.239 -0.069 1.00 91.88 90 SER A C 1
ATOM 751 O O . SER A 1 90 ? 12.043 14.294 0.721 1.00 91.88 90 SER A O 1
ATOM 753 N N . LEU A 1 91 ? 12.866 13.715 -1.293 1.00 90.69 91 LEU A N 1
ATOM 754 C CA . LEU A 1 91 ? 11.627 13.110 -1.786 1.00 90.69 91 LEU A CA 1
ATOM 755 C C . LEU A 1 91 ? 11.241 11.879 -0.953 1.00 90.69 91 LEU A C 1
ATOM 757 O O . LEU A 1 91 ? 10.085 11.750 -0.542 1.00 90.69 91 LEU A O 1
ATOM 761 N N . ILE A 1 92 ? 12.222 11.025 -0.654 1.00 90.06 92 ILE A N 1
ATOM 762 C CA . ILE A 1 92 ? 12.084 9.812 0.157 1.00 90.06 92 ILE A CA 1
ATOM 763 C C . ILE A 1 92 ? 11.492 10.134 1.528 1.00 90.06 92 ILE A C 1
ATOM 765 O O . ILE A 1 92 ? 10.485 9.546 1.920 1.00 90.06 92 ILE A O 1
ATOM 769 N N . ILE A 1 93 ? 12.071 11.102 2.245 1.00 90.62 93 ILE A N 1
ATOM 770 C CA . ILE A 1 93 ? 11.611 11.470 3.591 1.00 90.62 93 ILE A CA 1
ATOM 771 C C . ILE A 1 93 ? 10.173 11.994 3.555 1.00 90.62 93 ILE A C 1
ATOM 773 O O . ILE A 1 93 ? 9.367 11.622 4.408 1.00 90.62 93 ILE A O 1
ATOM 777 N N . LYS A 1 94 ? 9.825 12.833 2.570 1.00 91.69 94 LYS A N 1
ATOM 778 C CA . LYS A 1 94 ? 8.459 13.363 2.442 1.00 91.69 94 LYS A CA 1
ATOM 779 C C . LYS A 1 94 ? 7.453 12.239 2.213 1.00 91.69 94 LYS A C 1
ATOM 781 O O . LYS A 1 94 ? 6.472 12.140 2.947 1.00 91.69 94 LYS A O 1
ATOM 786 N N . ARG A 1 95 ? 7.720 11.369 1.236 1.00 89.69 95 ARG A N 1
ATOM 787 C CA . ARG A 1 95 ? 6.869 10.208 0.935 1.00 89.69 95 ARG A CA 1
ATOM 788 C C . ARG A 1 95 ? 6.714 9.304 2.155 1.00 89.69 95 ARG A C 1
ATOM 790 O O . ARG A 1 95 ? 5.589 9.016 2.551 1.00 89.69 95 ARG A O 1
ATOM 797 N N . PHE A 1 96 ? 7.822 8.979 2.818 1.00 90.31 96 PHE A N 1
ATOM 798 C CA . PHE A 1 96 ? 7.807 8.156 4.020 1.00 90.31 96 PHE A CA 1
ATOM 799 C C . PHE A 1 96 ? 6.969 8.736 5.150 1.00 90.31 96 PHE A C 1
ATOM 801 O O . PHE A 1 96 ? 6.151 8.019 5.716 1.00 90.31 96 PHE A O 1
ATOM 808 N N . LEU A 1 97 ? 7.128 10.018 5.481 1.00 90.94 97 LEU A N 1
ATOM 809 C CA . LEU A 1 97 ? 6.371 10.617 6.580 1.00 90.94 97 LEU A CA 1
ATOM 810 C C . LEU A 1 97 ? 4.862 10.566 6.338 1.00 90.94 97 LEU A C 1
ATOM 812 O O . LEU A 1 97 ? 4.098 10.365 7.280 1.00 90.94 97 LEU A O 1
ATOM 816 N N . PHE A 1 98 ? 4.432 10.735 5.091 1.00 87.88 98 PHE A N 1
ATOM 817 C CA . PHE A 1 98 ? 3.021 10.664 4.742 1.00 87.88 98 PHE A CA 1
ATOM 818 C C . PHE A 1 98 ? 2.480 9.240 4.761 1.00 87.88 98 PHE A C 1
ATOM 820 O O . PHE A 1 98 ? 1.434 9.009 5.361 1.00 87.88 98 PHE A O 1
ATOM 827 N N . GLU A 1 99 ? 3.198 8.290 4.169 1.00 87.50 99 GLU A N 1
ATOM 828 C CA . GLU A 1 99 ? 2.782 6.886 4.170 1.00 87.50 99 GLU A CA 1
ATOM 829 C C . GLU A 1 99 ? 2.789 6.305 5.588 1.00 87.50 99 GLU A C 1
ATOM 831 O O . GLU A 1 99 ? 1.830 5.654 5.988 1.00 87.50 99 GLU A O 1
ATOM 836 N N . ALA A 1 100 ? 3.792 6.635 6.407 1.00 90.44 100 ALA A N 1
ATOM 837 C CA . ALA A 1 100 ? 3.823 6.274 7.822 1.00 90.44 100 ALA A CA 1
ATOM 838 C C . ALA A 1 100 ? 2.670 6.917 8.605 1.00 90.44 100 ALA A C 1
ATOM 840 O O . ALA A 1 100 ? 2.073 6.281 9.474 1.00 90.44 100 ALA A O 1
ATOM 841 N N . PHE A 1 101 ? 2.332 8.174 8.311 1.00 89.81 101 PHE A N 1
ATOM 842 C CA . PHE A 1 101 ? 1.189 8.821 8.943 1.00 89.81 101 PHE A CA 1
ATOM 843 C C . PHE A 1 101 ? -0.117 8.110 8.577 1.00 89.81 101 PHE A C 1
ATOM 845 O O . PHE A 1 101 ? -0.874 7.757 9.478 1.00 89.81 101 PHE A O 1
ATOM 852 N N . ASP A 1 102 ? -0.364 7.846 7.295 1.00 85.31 102 ASP A N 1
ATOM 853 C CA . ASP A 1 102 ? -1.568 7.144 6.832 1.00 85.31 102 ASP A CA 1
ATOM 854 C C . ASP A 1 102 ? -1.663 5.726 7.427 1.00 85.31 102 ASP A C 1
ATOM 856 O O . ASP A 1 102 ? -2.698 5.344 7.976 1.00 85.31 102 ASP A O 1
ATOM 860 N N . ALA A 1 103 ? -0.542 4.999 7.442 1.00 88.44 103 ALA A N 1
ATOM 861 C CA . ALA A 1 103 ? -0.430 3.641 7.964 1.00 88.44 103 ALA A CA 1
ATOM 862 C C . ALA A 1 103 ? -0.665 3.536 9.482 1.00 88.44 103 ALA A C 1
ATOM 864 O O . ALA A 1 103 ? -1.268 2.564 9.951 1.00 88.44 103 ALA A O 1
ATOM 865 N N . TYR A 1 104 ? -0.179 4.506 10.269 1.00 91.75 104 TYR A N 1
ATOM 866 C CA . TYR A 1 104 ? -0.161 4.402 11.733 1.00 91.75 104 TYR A CA 1
ATOM 867 C C . TYR A 1 104 ? -1.166 5.298 12.453 1.00 91.75 104 TYR A C 1
ATOM 869 O O . TYR A 1 104 ? -1.443 5.042 13.625 1.00 91.75 104 TYR A O 1
ATOM 877 N N . VAL A 1 105 ? -1.738 6.329 11.818 1.00 89.88 105 VAL A N 1
ATOM 878 C CA . VAL A 1 105 ? -2.595 7.303 12.523 1.00 89.88 105 VAL A CA 1
ATOM 879 C C . VAL A 1 105 ? -3.812 6.645 13.176 1.00 89.88 105 VAL A C 1
ATOM 881 O O . VAL A 1 105 ? -4.159 6.986 14.307 1.00 89.88 105 VAL A O 1
ATOM 884 N N . ILE A 1 106 ? -4.432 5.660 12.516 1.00 86.38 106 ILE A N 1
ATOM 885 C CA . ILE A 1 106 ? -5.582 4.926 13.066 1.00 86.38 106 ILE A CA 1
ATOM 886 C C . ILE A 1 106 ? -5.148 4.044 14.241 1.00 86.38 106 ILE A C 1
ATOM 888 O O . ILE A 1 106 ? -5.819 4.019 15.271 1.00 86.38 106 ILE A O 1
ATOM 892 N N . LEU A 1 107 ? -4.000 3.374 14.138 1.00 90.81 107 LEU A N 1
ATOM 893 C CA . LEU A 1 107 ? -3.488 2.528 15.216 1.00 90.81 107 LEU A CA 1
ATOM 894 C C . LEU A 1 107 ? -3.055 3.351 16.431 1.00 90.81 107 LEU A C 1
ATOM 896 O O . LEU A 1 107 ? -3.361 2.984 17.562 1.00 90.81 107 LEU A O 1
ATOM 900 N N . PHE A 1 108 ? -2.406 4.498 16.225 1.00 93.25 108 PHE A N 1
ATOM 901 C CA . PHE A 1 108 ? -2.073 5.422 17.307 1.00 93.25 108 PHE A CA 1
ATOM 902 C C . PHE A 1 108 ? -3.315 6.007 17.968 1.00 93.25 108 PHE A C 1
ATOM 904 O O . PHE A 1 108 ? -3.360 6.130 19.194 1.00 93.25 108 PHE A O 1
ATOM 911 N N . TYR A 1 109 ? -4.337 6.321 17.174 1.00 89.19 109 TYR A N 1
ATOM 912 C CA . TYR A 1 109 ? -5.633 6.732 17.687 1.00 89.19 109 TYR A CA 1
ATOM 913 C C . TYR A 1 109 ? -6.243 5.642 18.586 1.00 89.19 109 TYR A C 1
ATOM 915 O O . TYR A 1 109 ? -6.573 5.914 19.742 1.00 89.19 109 TYR A O 1
ATOM 923 N N . LEU A 1 110 ? -6.308 4.395 18.113 1.00 87.56 110 LEU A N 1
ATOM 924 C CA . LEU A 1 110 ? -6.838 3.273 18.892 1.00 87.56 110 LEU A CA 1
ATOM 925 C C . LEU A 1 110 ? -6.002 2.984 20.150 1.00 87.56 110 LEU A C 1
ATOM 927 O O . LEU A 1 110 ? -6.560 2.711 21.211 1.00 87.56 110 LEU A O 1
ATOM 931 N N . ALA A 1 111 ? -4.675 3.087 20.065 1.00 89.56 111 ALA A N 1
ATOM 932 C CA . ALA A 1 111 ? -3.764 2.777 21.163 1.00 89.56 111 ALA A CA 1
ATOM 933 C C . ALA A 1 111 ? -3.752 3.850 22.264 1.00 89.56 111 ALA A C 1
ATOM 935 O O . ALA A 1 111 ? -3.857 3.526 23.448 1.00 89.56 111 ALA A O 1
ATOM 936 N N . PHE A 1 112 ? -3.620 5.128 21.900 1.00 90.25 112 PHE A N 1
ATOM 937 C CA . PHE A 1 112 ? -3.403 6.207 22.871 1.00 90.25 112 PHE A CA 1
ATOM 938 C C . PHE A 1 112 ? -4.674 6.964 23.237 1.00 90.25 112 PHE A C 1
ATOM 940 O O . PHE A 1 112 ? -4.835 7.362 24.396 1.00 90.25 112 PHE A O 1
ATOM 947 N N . PHE A 1 113 ? -5.574 7.161 22.272 1.00 85.81 113 PHE A N 1
ATOM 948 C CA . PHE A 1 113 ? -6.821 7.877 22.502 1.00 85.81 113 PHE A CA 1
ATOM 949 C C . PHE A 1 113 ? -7.907 6.914 22.976 1.00 85.81 113 PHE A C 1
ATOM 951 O O . PHE A 1 113 ? -8.409 7.048 24.093 1.00 85.81 113 PHE A O 1
ATOM 958 N N . GLU A 1 114 ? -8.211 5.887 22.181 1.00 81.94 114 GLU A N 1
ATOM 959 C CA . GLU A 1 114 ? -9.241 4.906 22.520 1.00 81.94 114 GLU A CA 1
ATOM 960 C C . GLU A 1 114 ? -8.748 3.848 23.516 1.00 81.94 114 GLU A C 1
ATOM 962 O O . GLU A 1 114 ? -9.565 3.263 24.203 1.00 81.94 114 GLU A O 1
ATOM 967 N N . LYS A 1 115 ? -7.444 3.652 23.722 1.00 86.81 115 LYS A N 1
ATOM 968 C CA . LYS A 1 115 ? -6.892 2.746 24.756 1.00 86.81 115 LYS A CA 1
ATOM 969 C C . LYS A 1 115 ? -7.556 1.356 24.810 1.00 86.81 115 LYS A C 1
ATOM 971 O O . LYS A 1 115 ? -7.556 0.715 25.860 1.00 86.81 115 LYS A O 1
ATOM 976 N N . ASP A 1 116 ? -8.115 0.890 23.696 1.00 84.44 116 ASP A N 1
ATOM 977 C CA . ASP A 1 116 ? -8.797 -0.396 23.592 1.00 84.44 116 ASP A CA 1
ATOM 978 C C . ASP A 1 116 ? -7.878 -1.366 22.856 1.00 84.44 116 ASP A C 1
ATOM 980 O O . ASP A 1 116 ? -7.731 -1.335 21.632 1.00 84.44 116 ASP A O 1
ATOM 984 N N . ILE A 1 117 ? -7.240 -2.241 23.633 1.00 87.88 117 ILE A N 1
ATOM 985 C CA . ILE A 1 117 ? -6.280 -3.222 23.121 1.00 87.88 117 ILE A CA 1
ATOM 986 C C . ILE A 1 117 ? -6.975 -4.241 22.207 1.00 87.88 117 ILE A C 1
ATOM 988 O O . ILE A 1 117 ? -6.349 -4.752 21.278 1.00 87.88 117 ILE A O 1
ATOM 992 N N . THR A 1 118 ? -8.259 -4.536 22.429 1.00 87.50 118 THR A N 1
ATOM 993 C CA . THR A 1 118 ? -8.988 -5.516 21.614 1.00 87.50 118 THR A CA 1
ATOM 994 C C . THR A 1 118 ? -9.303 -4.967 20.229 1.00 87.50 118 THR A C 1
ATOM 996 O O . THR A 1 118 ? -9.007 -5.641 19.240 1.00 87.50 118 THR A O 1
ATOM 999 N N . LYS A 1 119 ? -9.791 -3.721 20.145 1.00 84.75 119 LYS A N 1
ATOM 1000 C CA . LYS A 1 119 ? -9.996 -3.026 18.865 1.00 84.75 119 LYS A CA 1
ATOM 1001 C C . LYS A 1 119 ? -8.676 -2.778 18.145 1.00 84.75 119 LYS A C 1
ATOM 1003 O O . LYS A 1 119 ? -8.571 -3.089 16.963 1.00 84.75 119 LYS A O 1
ATOM 1008 N N . LEU A 1 120 ? -7.648 -2.313 18.864 1.00 89.56 120 LEU A N 1
ATOM 1009 C CA . LEU A 1 120 ? -6.308 -2.113 18.308 1.00 89.56 120 LEU A CA 1
ATOM 1010 C C . LEU A 1 120 ? -5.759 -3.396 17.681 1.00 89.56 120 LEU A C 1
ATOM 1012 O O . LEU A 1 120 ? -5.282 -3.374 16.551 1.00 89.56 120 LEU A O 1
ATOM 1016 N N . ARG A 1 121 ? -5.829 -4.520 18.404 1.00 92.38 121 ARG A N 1
ATOM 1017 C CA . ARG A 1 121 ? -5.360 -5.812 17.898 1.00 92.38 121 ARG A CA 1
ATOM 1018 C C . ARG A 1 121 ? -6.173 -6.263 16.688 1.00 92.38 121 ARG A C 1
ATOM 1020 O O . ARG A 1 121 ? -5.577 -6.753 15.738 1.00 92.38 121 ARG A O 1
ATOM 1027 N N . GLY A 1 122 ? -7.499 -6.131 16.726 1.00 88.44 122 GLY A N 1
ATOM 1028 C CA . GLY A 1 122 ? -8.363 -6.490 15.599 1.00 88.44 122 GLY A CA 1
ATOM 1029 C C . GLY A 1 122 ? -7.993 -5.721 14.332 1.00 88.44 122 GLY A C 1
ATOM 1030 O O . GLY A 1 122 ? -7.744 -6.334 13.294 1.00 88.44 122 GLY A O 1
ATOM 1031 N N . GLU A 1 123 ? -7.860 -4.400 14.455 1.00 89.12 123 GLU A N 1
ATOM 1032 C CA . GLU A 1 123 ? -7.488 -3.526 13.345 1.00 89.12 123 GLU A CA 1
ATOM 1033 C C . GLU A 1 123 ? -6.085 -3.854 12.827 1.00 89.12 123 GLU A C 1
ATOM 1035 O O . GLU A 1 123 ? -5.918 -4.131 11.643 1.00 89.12 123 GLU A O 1
ATOM 1040 N N . LEU A 1 124 ? -5.092 -3.939 13.718 1.00 92.44 124 LEU A N 1
ATOM 1041 C CA . LEU A 1 124 ? -3.710 -4.264 13.363 1.00 92.44 124 LEU A CA 1
ATOM 1042 C C . LEU A 1 124 ? -3.595 -5.609 12.643 1.00 92.44 124 LEU A C 1
ATOM 1044 O O . LEU A 1 124 ? -2.930 -5.696 11.618 1.00 92.44 124 LEU A O 1
ATOM 1048 N N . VAL A 1 125 ? -4.247 -6.657 13.156 1.00 93.06 125 VAL A N 1
ATOM 1049 C CA . VAL A 1 125 ? -4.249 -7.986 12.528 1.00 93.06 125 VAL A CA 1
ATOM 1050 C C . VAL A 1 125 ? -4.873 -7.918 11.138 1.00 93.06 125 VAL A C 1
ATOM 1052 O O . VAL A 1 125 ? -4.378 -8.573 10.221 1.00 93.06 125 VAL A O 1
ATOM 1055 N N . SER A 1 126 ? -5.953 -7.153 10.972 1.00 89.56 126 SER A N 1
ATOM 1056 C CA . SER A 1 126 ? -6.623 -7.022 9.680 1.00 89.56 126 SER A CA 1
ATOM 1057 C C . SER A 1 126 ? -5.753 -6.283 8.662 1.00 89.56 126 SER A C 1
ATOM 1059 O O . SER A 1 126 ? -5.471 -6.839 7.603 1.00 89.56 126 SER A O 1
ATOM 1061 N N . VAL A 1 127 ? -5.255 -5.094 9.011 1.00 89.81 127 VAL A N 1
ATOM 1062 C CA . VAL A 1 127 ? -4.443 -4.249 8.130 1.00 89.81 127 VAL A CA 1
ATOM 1063 C C . VAL A 1 127 ? -3.153 -4.969 7.763 1.00 89.81 127 VAL A C 1
ATOM 1065 O O . VAL A 1 127 ? -2.875 -5.135 6.581 1.00 89.81 127 VAL A O 1
ATOM 1068 N N . PHE A 1 128 ? -2.425 -5.492 8.753 1.00 92.56 128 PHE A N 1
ATOM 1069 C CA . PHE A 1 128 ? -1.157 -6.182 8.531 1.00 92.56 128 PHE A CA 1
ATOM 1070 C C . PHE A 1 128 ? -1.314 -7.400 7.614 1.00 92.56 128 PHE A C 1
ATOM 1072 O O . PHE A 1 128 ? -0.614 -7.510 6.616 1.00 92.56 128 PHE A O 1
ATOM 1079 N N . ASN A 1 129 ? -2.258 -8.308 7.894 1.00 91.25 129 ASN A N 1
ATOM 1080 C CA . ASN A 1 129 ? -2.402 -9.518 7.076 1.00 91.25 129 ASN A CA 1
ATOM 1081 C C . ASN A 1 129 ? -2.902 -9.216 5.657 1.00 91.25 129 ASN A C 1
ATOM 1083 O O . ASN A 1 129 ? -2.477 -9.882 4.713 1.00 91.25 129 ASN A O 1
ATOM 1087 N N . VAL A 1 130 ? -3.810 -8.247 5.496 1.00 90.56 130 VAL A N 1
ATOM 1088 C CA . VAL A 1 130 ? -4.287 -7.824 4.170 1.00 90.56 130 VAL A CA 1
ATOM 1089 C C . VAL A 1 130 ? -3.139 -7.233 3.360 1.00 90.56 130 VAL A C 1
ATOM 1091 O O . VAL A 1 130 ? -2.993 -7.563 2.186 1.00 90.56 130 VAL A O 1
ATOM 1094 N N . ASP A 1 131 ? -2.314 -6.404 3.990 1.00 89.81 131 ASP A N 1
ATOM 1095 C CA . ASP A 1 131 ? -1.162 -5.753 3.379 1.00 89.81 131 ASP A CA 1
ATOM 1096 C C . ASP A 1 131 ? -0.076 -6.774 2.990 1.00 89.81 131 ASP A C 1
ATOM 1098 O O . ASP A 1 131 ? 0.313 -6.836 1.823 1.00 89.81 131 ASP A O 1
ATOM 1102 N N . THR A 1 132 ? 0.295 -7.687 3.896 1.00 91.25 132 THR A N 1
ATOM 1103 C CA . THR A 1 132 ? 1.212 -8.805 3.603 1.00 91.25 132 THR A CA 1
ATOM 1104 C C . THR A 1 132 ? 0.694 -9.701 2.476 1.00 91.25 132 THR A C 1
ATOM 1106 O O . THR A 1 132 ? 1.448 -10.116 1.596 1.00 91.25 132 THR A O 1
ATOM 1109 N N . PHE A 1 133 ? -0.604 -10.013 2.464 1.00 90.62 133 PHE A N 1
ATOM 1110 C CA . PHE A 1 133 ? -1.189 -10.832 1.404 1.00 90.62 133 PHE A CA 1
ATOM 1111 C C . PHE A 1 133 ? -1.226 -10.096 0.060 1.00 90.62 133 PHE A C 1
ATOM 1113 O O . PHE A 1 133 ? -0.933 -10.695 -0.977 1.00 90.62 133 PHE A O 1
ATOM 1120 N N . ARG A 1 134 ? -1.560 -8.799 0.065 1.00 90.06 134 ARG A N 1
ATOM 1121 C CA . ARG A 1 134 ? -1.507 -7.941 -1.124 1.00 90.06 134 ARG A CA 1
ATOM 1122 C C . ARG A 1 134 ? -0.096 -7.931 -1.705 1.00 90.06 134 ARG A C 1
ATOM 1124 O O . ARG A 1 134 ? 0.019 -8.172 -2.903 1.00 90.06 134 ARG A O 1
ATOM 1131 N N . ARG A 1 135 ? 0.935 -7.692 -0.885 1.00 86.88 135 ARG A N 1
ATOM 1132 C CA . ARG A 1 135 ? 2.350 -7.731 -1.301 1.00 86.88 135 ARG A CA 1
ATOM 1133 C C . ARG A 1 135 ? 2.695 -9.046 -1.971 1.00 86.88 135 ARG A C 1
ATOM 1135 O O . ARG A 1 135 ? 3.021 -9.074 -3.154 1.00 86.88 135 ARG A O 1
ATOM 1142 N N . LEU A 1 136 ? 2.420 -10.157 -1.286 1.00 87.38 136 LEU A N 1
ATOM 1143 C CA . LEU A 1 136 ? 2.658 -11.490 -1.829 1.00 87.38 136 LEU A CA 1
ATOM 1144 C C . LEU A 1 136 ? 1.983 -11.697 -3.198 1.00 87.38 136 LEU A C 1
ATOM 1146 O O . LEU A 1 136 ? 2.583 -12.263 -4.112 1.00 87.38 136 LEU A O 1
ATOM 1150 N N . LEU A 1 137 ? 0.742 -11.236 -3.377 1.00 88.25 137 LEU A N 1
ATOM 1151 C CA . LEU A 1 137 ? 0.056 -11.320 -4.668 1.00 88.25 137 LEU A CA 1
ATOM 1152 C C . LEU A 1 137 ? 0.673 -10.406 -5.735 1.00 88.25 137 LEU A C 1
ATOM 1154 O O . LEU A 1 137 ? 0.866 -10.844 -6.873 1.00 88.25 137 LEU A O 1
ATOM 1158 N N . VAL A 1 138 ? 0.949 -9.147 -5.405 1.00 86.12 138 VAL A N 1
ATOM 1159 C CA . VAL A 1 138 ? 1.439 -8.150 -6.365 1.00 86.12 138 VAL A CA 1
ATOM 1160 C C . VAL A 1 138 ? 2.882 -8.434 -6.773 1.00 86.12 138 VAL A C 1
ATOM 1162 O O . VAL A 1 138 ? 3.207 -8.294 -7.944 1.00 86.12 138 VAL A O 1
ATOM 1165 N N . GLU A 1 139 ? 3.733 -8.907 -5.873 1.00 82.81 139 GLU A N 1
ATOM 1166 C CA . GLU A 1 139 ? 5.140 -9.179 -6.178 1.00 82.81 139 GLU A CA 1
ATOM 1167 C C . GLU A 1 139 ? 5.366 -10.575 -6.753 1.00 82.81 139 GLU A C 1
ATOM 1169 O O . GLU A 1 139 ? 6.203 -10.744 -7.640 1.00 82.81 139 GLU A O 1
ATOM 1174 N N . CYS A 1 140 ? 4.619 -11.589 -6.302 1.00 81.19 140 CYS A N 1
ATOM 1175 C CA . CYS A 1 140 ? 4.803 -12.950 -6.811 1.00 81.19 140 CYS A CA 1
ATOM 1176 C C . CYS A 1 140 ? 3.858 -13.276 -7.969 1.00 81.19 140 CYS A C 1
ATOM 1178 O O . CYS A 1 140 ? 4.290 -13.806 -8.993 1.00 81.19 140 CYS A O 1
ATOM 1180 N N . ALA A 1 141 ? 2.554 -13.023 -7.827 1.00 82.31 141 ALA A N 1
ATOM 1181 C CA . ALA A 1 141 ? 1.568 -13.528 -8.783 1.00 82.31 141 ALA A CA 1
ATOM 1182 C C . ALA A 1 141 ? 1.483 -12.659 -10.043 1.00 82.31 141 ALA A C 1
ATOM 1184 O O . ALA A 1 141 ? 1.478 -13.191 -11.156 1.00 82.31 141 ALA A O 1
ATOM 1185 N N . LEU A 1 142 ? 1.443 -11.335 -9.892 1.00 83.44 142 LEU A N 1
ATOM 1186 C CA . LEU A 1 142 ? 1.237 -10.418 -11.014 1.00 83.44 142 LEU A CA 1
ATOM 1187 C C . LEU A 1 142 ? 2.372 -10.484 -12.056 1.00 83.44 142 LEU A C 1
ATOM 1189 O O . LEU A 1 142 ? 2.062 -10.673 -13.236 1.00 83.44 142 LEU A O 1
ATOM 1193 N N . PRO A 1 143 ? 3.665 -10.476 -11.683 1.00 82.44 143 PRO A N 1
ATOM 1194 C CA . PRO A 1 143 ? 4.752 -10.607 -12.646 1.00 82.44 143 PRO A CA 1
ATOM 1195 C C . PRO A 1 143 ? 4.760 -11.958 -13.370 1.00 82.44 143 PRO A C 1
ATOM 1197 O O . PRO A 1 143 ? 5.056 -12.029 -14.564 1.00 82.44 143 PRO A O 1
ATOM 1200 N N . LEU A 1 144 ? 4.378 -13.043 -12.685 1.00 81.19 144 LEU A N 1
ATOM 1201 C CA . LEU A 1 144 ? 4.236 -14.363 -13.305 1.00 81.19 144 LEU A CA 1
ATOM 1202 C C . LEU A 1 144 ? 3.088 -14.401 -14.318 1.00 81.19 144 LEU A C 1
ATOM 1204 O O . LEU A 1 144 ? 3.230 -15.009 -15.382 1.00 81.19 144 LEU A O 1
ATOM 1208 N N . VAL A 1 145 ? 1.963 -13.756 -14.007 1.00 83.12 145 VAL A N 1
ATOM 1209 C CA . VAL A 1 145 ? 0.807 -13.659 -14.908 1.00 83.12 145 VAL A CA 1
ATOM 1210 C C . VAL A 1 145 ? 1.153 -12.818 -16.135 1.00 83.12 145 VAL A C 1
ATOM 1212 O O . VAL A 1 145 ? 0.955 -13.288 -17.256 1.00 83.12 145 VAL A O 1
ATOM 1215 N N . ILE A 1 146 ? 1.737 -11.630 -15.946 1.00 81.31 146 ILE A N 1
ATOM 1216 C CA . ILE A 1 146 ? 2.160 -10.755 -17.050 1.00 81.31 146 ILE A CA 1
ATOM 1217 C C . ILE A 1 146 ? 3.183 -11.470 -17.935 1.00 81.31 146 ILE A C 1
ATOM 1219 O O . ILE A 1 146 ? 3.027 -11.492 -19.155 1.00 81.31 146 ILE A O 1
ATOM 1223 N N . GLN A 1 147 ? 4.182 -12.137 -17.347 1.00 78.44 147 GLN A N 1
ATOM 1224 C CA . GLN A 1 147 ? 5.194 -12.853 -18.124 1.00 78.44 147 GLN A CA 1
ATOM 1225 C C . GLN A 1 147 ? 4.607 -14.038 -18.907 1.00 78.44 147 GLN A C 1
ATOM 1227 O O . GLN A 1 147 ? 5.041 -14.299 -20.031 1.00 78.44 147 GLN A O 1
ATOM 1232 N N . ARG A 1 148 ? 3.640 -14.776 -18.346 1.00 80.50 148 ARG A N 1
ATOM 1233 C CA . ARG A 1 148 ? 2.963 -15.865 -19.073 1.00 80.50 148 ARG A CA 1
ATOM 1234 C C . ARG A 1 148 ? 2.154 -15.328 -20.251 1.00 80.50 148 ARG A C 1
ATOM 1236 O O . ARG A 1 148 ? 2.327 -15.819 -21.361 1.00 80.50 148 ARG A O 1
ATOM 1243 N N . LEU A 1 149 ? 1.360 -14.279 -20.031 1.00 80.50 149 LEU A N 1
ATOM 1244 C CA . LEU A 1 149 ? 0.572 -13.642 -21.090 1.00 80.50 149 LEU A CA 1
ATOM 1245 C C . LEU A 1 149 ? 1.456 -13.006 -22.179 1.00 80.50 149 LEU A C 1
ATOM 1247 O O . LEU A 1 149 ? 1.084 -13.018 -23.352 1.00 80.50 149 LEU A O 1
ATOM 1251 N N . GLY A 1 150 ? 2.622 -12.465 -21.810 1.00 74.88 150 GLY A N 1
ATOM 1252 C CA . GLY A 1 150 ? 3.604 -11.913 -22.747 1.00 74.88 150 GLY A CA 1
ATOM 1253 C C . GLY A 1 150 ? 4.254 -12.983 -23.627 1.00 74.88 150 GLY A C 1
ATOM 1254 O O . GLY A 1 150 ? 4.289 -12.838 -24.846 1.00 74.88 150 GLY A O 1
ATOM 1255 N N . LYS A 1 151 ? 4.673 -14.115 -23.040 1.00 73.06 151 LYS A N 1
ATOM 1256 C CA . LYS A 1 151 ? 5.280 -15.237 -23.782 1.00 73.06 151 LYS A CA 1
ATOM 1257 C C . LYS A 1 151 ? 4.356 -15.815 -24.851 1.00 73.06 151 LYS A C 1
ATOM 1259 O O . LYS A 1 151 ? 4.833 -16.137 -25.937 1.00 73.06 151 LYS A O 1
ATOM 1264 N N . ASP A 1 152 ? 3.058 -15.919 -24.571 1.00 68.38 152 ASP A N 1
ATOM 1265 C CA . ASP A 1 152 ? 2.082 -16.423 -25.543 1.00 68.38 152 ASP A CA 1
ATOM 1266 C C . ASP A 1 152 ? 1.962 -15.493 -26.761 1.00 68.38 152 ASP A C 1
ATOM 1268 O O . ASP A 1 152 ? 1.905 -15.963 -27.901 1.00 68.38 152 ASP A O 1
ATOM 1272 N N . LYS A 1 153 ? 2.002 -14.171 -26.544 1.00 69.06 153 LYS A N 1
ATOM 1273 C CA . LYS A 1 153 ? 1.991 -13.166 -27.621 1.00 69.06 153 LYS A CA 1
ATOM 1274 C C . LYS A 1 153 ? 3.295 -13.167 -28.420 1.00 69.06 153 LYS A C 1
ATOM 1276 O O . LYS A 1 153 ? 3.252 -13.162 -29.652 1.00 69.06 153 LYS A O 1
ATOM 1281 N N . ASP A 1 154 ? 4.435 -13.243 -27.739 1.00 69.06 154 ASP A N 1
ATOM 1282 C CA . ASP A 1 154 ? 5.759 -13.260 -28.368 1.00 69.06 154 ASP A CA 1
ATOM 1283 C C . ASP A 1 154 ? 5.982 -14.519 -29.209 1.00 69.06 154 ASP A C 1
ATOM 1285 O O . ASP A 1 154 ? 6.551 -14.454 -30.301 1.00 69.06 154 ASP A O 1
ATOM 1289 N N . HIS A 1 155 ? 5.511 -15.677 -28.734 1.00 67.50 155 HIS A N 1
ATOM 1290 C CA . HIS A 1 155 ? 5.612 -16.935 -29.469 1.00 67.50 155 HIS A CA 1
ATOM 1291 C C . HIS A 1 155 ? 4.772 -16.892 -30.755 1.00 67.50 155 HIS A C 1
ATOM 1293 O O . HIS A 1 155 ? 5.241 -17.311 -31.817 1.00 67.50 155 HIS A O 1
ATOM 1299 N N . LEU A 1 156 ? 3.579 -16.287 -30.695 1.00 65.19 156 LEU A N 1
ATOM 1300 C CA . LEU A 1 156 ? 2.729 -16.047 -31.863 1.00 65.19 156 LEU A CA 1
ATOM 1301 C C . LEU A 1 156 ? 3.384 -15.081 -32.869 1.00 65.19 156 LEU A C 1
ATOM 1303 O O . LEU A 1 156 ? 3.369 -15.329 -34.077 1.00 65.19 156 LEU A O 1
ATOM 1307 N N . ALA A 1 157 ? 4.002 -14.001 -32.381 1.00 67.62 157 ALA A N 1
ATOM 1308 C CA . ALA A 1 157 ? 4.689 -13.015 -33.212 1.00 67.62 157 ALA A CA 1
ATOM 1309 C C . ALA A 1 157 ? 5.953 -13.588 -33.882 1.00 67.62 157 ALA A C 1
ATOM 1311 O O . ALA A 1 157 ? 6.177 -13.358 -35.074 1.00 67.62 157 ALA A O 1
ATOM 1312 N N . LYS A 1 158 ? 6.749 -14.389 -33.157 1.00 69.31 158 LYS A N 1
ATOM 1313 C CA . LYS A 1 158 ? 7.941 -15.068 -33.697 1.00 69.31 158 LYS A CA 1
ATOM 1314 C C . LYS A 1 158 ? 7.589 -16.100 -34.772 1.00 69.31 158 LYS A C 1
ATOM 1316 O O . LYS A 1 158 ? 8.275 -16.143 -35.791 1.00 69.31 158 LYS A O 1
ATOM 1321 N N . MET A 1 159 ? 6.515 -16.880 -34.599 1.00 64.06 159 MET A N 1
ATOM 1322 C CA . MET A 1 159 ? 6.037 -17.834 -35.619 1.00 64.06 159 MET A CA 1
ATOM 1323 C C . MET A 1 159 ? 5.670 -17.132 -36.934 1.00 64.06 159 MET A C 1
ATOM 1325 O O . MET A 1 159 ? 6.007 -17.608 -38.018 1.00 64.06 159 MET A O 1
ATOM 1329 N N . ARG A 1 160 ? 5.041 -15.955 -36.842 1.00 65.25 160 ARG A N 1
ATOM 1330 C CA . ARG A 1 160 ? 4.680 -15.144 -38.008 1.00 65.25 160 ARG A CA 1
ATOM 1331 C C . ARG A 1 160 ? 5.911 -14.543 -38.703 1.00 65.25 160 ARG A C 1
ATOM 1333 O O . ARG A 1 160 ? 6.043 -14.681 -39.910 1.00 65.25 160 ARG A O 1
ATOM 1340 N N . LYS A 1 161 ? 6.858 -13.965 -37.953 1.00 65.69 161 LYS A N 1
ATOM 1341 C CA . LYS A 1 161 ? 8.065 -13.310 -38.509 1.00 65.69 161 LYS A CA 1
ATOM 1342 C C . LYS A 1 161 ? 9.070 -14.293 -39.135 1.00 65.69 161 LYS A C 1
ATOM 1344 O O . LYS A 1 161 ? 9.725 -13.964 -40.120 1.00 65.69 161 LYS A O 1
ATOM 1349 N N . LYS A 1 162 ? 9.156 -15.517 -38.596 1.00 62.41 162 LYS A N 1
ATOM 1350 C CA . LYS A 1 162 ? 10.007 -16.605 -39.114 1.00 62.41 162 LYS A CA 1
ATOM 1351 C C . LYS A 1 162 ? 9.519 -17.169 -40.455 1.00 62.41 162 LYS A C 1
ATOM 1353 O O . LYS A 1 162 ? 10.295 -17.791 -41.169 1.00 62.41 162 LYS A O 1
ATOM 1358 N N . THR A 1 163 ? 8.250 -16.943 -40.796 1.00 60.59 163 THR A N 1
ATOM 1359 C CA . THR A 1 163 ? 7.692 -17.310 -42.107 1.00 60.59 163 THR A CA 1
ATOM 1360 C C . THR A 1 163 ? 8.113 -16.313 -43.201 1.00 60.59 163 THR A C 1
ATOM 1362 O O . THR A 1 163 ? 8.224 -16.707 -44.356 1.00 60.59 163 THR A O 1
ATOM 1365 N N . ASP A 1 164 ? 8.426 -15.060 -42.837 1.00 61.25 164 ASP A N 1
ATOM 1366 C CA . ASP A 1 164 ? 8.701 -13.957 -43.777 1.00 61.25 164 ASP A CA 1
ATOM 1367 C C . ASP A 1 164 ? 10.197 -13.619 -43.979 1.00 61.25 164 ASP A C 1
ATOM 1369 O O . ASP A 1 164 ? 10.518 -12.817 -44.853 1.00 61.25 164 ASP A O 1
ATOM 1373 N N . SER A 1 165 ? 11.139 -14.167 -43.195 1.00 58.41 165 SER A N 1
ATOM 1374 C CA . SER A 1 165 ? 12.551 -13.721 -43.224 1.00 58.41 165 SER A CA 1
ATOM 1375 C C . SER A 1 165 ? 13.579 -14.847 -43.025 1.00 58.41 165 SER A C 1
ATOM 1377 O O . SER A 1 165 ? 13.427 -15.692 -42.144 1.00 58.41 165 SER A O 1
ATOM 1379 N N . SER A 1 166 ? 14.624 -14.863 -43.867 1.00 55.50 166 SER A N 1
ATOM 1380 C CA . SER A 1 166 ? 15.603 -15.958 -44.014 1.00 55.50 166 SER A CA 1
ATOM 1381 C C . SER A 1 166 ? 16.880 -15.844 -43.163 1.00 55.50 166 SER A C 1
ATOM 1383 O O . SER A 1 166 ? 17.573 -16.849 -43.016 1.00 55.50 166 SER A O 1
ATOM 1385 N N . ASP A 1 167 ? 17.177 -14.687 -42.557 1.00 60.81 167 ASP A N 1
ATOM 1386 C CA . ASP A 1 167 ? 18.381 -14.480 -41.730 1.00 60.81 167 ASP A CA 1
ATOM 1387 C C . ASP A 1 167 ? 18.052 -14.481 -40.230 1.00 60.81 167 ASP A C 1
ATOM 1389 O O . ASP A 1 167 ? 17.618 -13.490 -39.647 1.00 60.81 167 ASP A O 1
ATOM 1393 N N . ALA A 1 168 ? 18.241 -15.632 -39.582 1.00 62.62 168 ALA A N 1
ATOM 1394 C CA . ALA A 1 168 ? 17.763 -15.880 -38.220 1.00 62.62 168 ALA A CA 1
ATOM 1395 C C . ALA A 1 168 ? 18.603 -15.232 -37.095 1.00 62.62 168 ALA A C 1
ATOM 1397 O O . ALA A 1 168 ? 18.088 -15.059 -35.990 1.00 62.62 168 ALA A O 1
ATOM 1398 N N . SER A 1 169 ? 19.876 -14.891 -37.333 1.00 66.44 169 SER A N 1
ATOM 1399 C CA . SER A 1 169 ? 20.812 -14.450 -36.280 1.00 66.44 169 SER A CA 1
ATOM 1400 C C . SER A 1 169 ? 20.669 -12.974 -35.892 1.00 66.44 169 SER A C 1
ATOM 1402 O O . SER A 1 169 ? 20.643 -12.648 -34.703 1.00 66.44 169 SER A O 1
ATOM 1404 N N . ASP A 1 170 ? 20.519 -12.080 -36.871 1.00 64.12 170 ASP A N 1
ATOM 1405 C CA . ASP A 1 170 ? 20.392 -10.635 -36.619 1.00 64.12 170 ASP A CA 1
ATOM 1406 C C . ASP A 1 170 ? 18.998 -10.272 -36.094 1.00 64.12 170 ASP A C 1
ATOM 1408 O O . ASP A 1 170 ? 18.828 -9.347 -35.291 1.00 64.12 170 ASP A O 1
ATOM 1412 N N . ILE A 1 171 ? 17.992 -11.066 -36.471 1.00 66.81 171 ILE A N 1
ATOM 1413 C CA . ILE A 1 171 ? 16.629 -10.950 -35.952 1.00 66.81 171 ILE A CA 1
ATOM 1414 C C . ILE A 1 171 ? 16.590 -11.305 -34.463 1.00 66.81 171 ILE A C 1
ATOM 1416 O O . ILE A 1 171 ? 15.912 -10.613 -33.708 1.00 66.81 171 ILE A O 1
ATOM 1420 N N . ASP A 1 172 ? 17.315 -12.331 -34.006 1.00 73.19 172 ASP A N 1
ATOM 1421 C CA . ASP A 1 172 ? 17.294 -12.719 -32.588 1.00 73.19 172 ASP A CA 1
ATOM 1422 C C . ASP A 1 172 ? 17.942 -11.652 -31.692 1.00 73.19 172 ASP A C 1
ATOM 1424 O O . ASP A 1 172 ? 17.369 -11.269 -30.673 1.00 73.19 172 ASP A O 1
ATOM 1428 N N . THR A 1 173 ? 19.080 -11.091 -32.111 1.00 76.12 173 THR A N 1
ATOM 1429 C CA . THR A 1 173 ? 19.788 -10.061 -31.331 1.00 76.12 173 THR A CA 1
ATOM 1430 C C . THR A 1 173 ? 18.993 -8.756 -31.258 1.00 76.12 173 THR A C 1
ATOM 1432 O O . THR A 1 173 ? 18.792 -8.216 -30.169 1.00 76.12 173 THR A O 1
ATOM 1435 N N . SER A 1 174 ? 18.476 -8.274 -32.393 1.00 73.62 174 SER A N 1
ATOM 1436 C CA . SER A 1 174 ? 17.639 -7.066 -32.432 1.00 73.62 174 SER A CA 1
ATOM 1437 C C . SER A 1 174 ? 16.339 -7.239 -31.643 1.00 73.62 174 SER A C 1
ATOM 1439 O O . SER A 1 174 ? 15.968 -6.347 -30.885 1.00 73.62 174 SER A O 1
ATOM 1441 N N . THR A 1 175 ? 15.696 -8.409 -31.730 1.00 74.62 175 THR A N 1
ATOM 1442 C CA . THR A 1 175 ? 14.474 -8.716 -30.965 1.00 74.62 175 THR A CA 1
ATOM 1443 C C . THR A 1 175 ? 14.738 -8.755 -29.458 1.00 74.62 175 THR A C 1
ATOM 1445 O O . THR A 1 175 ? 13.893 -8.333 -28.673 1.00 74.62 175 THR A O 1
ATOM 1448 N N . ARG A 1 176 ? 15.902 -9.249 -29.018 1.00 75.56 176 ARG A N 1
ATOM 1449 C CA . ARG A 1 176 ? 16.262 -9.250 -27.591 1.00 75.56 176 ARG A CA 1
ATOM 1450 C C . ARG A 1 176 ? 16.452 -7.836 -27.049 1.00 75.56 176 ARG A C 1
ATOM 1452 O O . ARG A 1 176 ? 15.939 -7.545 -25.976 1.00 75.56 176 ARG A O 1
ATOM 1459 N N . LEU A 1 177 ? 17.128 -6.969 -27.801 1.00 78.12 177 LEU A N 1
ATOM 1460 C CA . LEU A 1 177 ? 17.361 -5.580 -27.399 1.00 78.12 177 LEU A CA 1
ATOM 1461 C C . LEU A 1 177 ? 16.068 -4.760 -27.357 1.00 78.12 177 LEU A C 1
ATOM 1463 O O . LEU A 1 177 ? 15.886 -3.981 -26.428 1.00 78.12 177 LEU A O 1
ATOM 1467 N N . THR A 1 178 ? 15.151 -4.955 -28.313 1.00 77.44 178 THR A N 1
ATOM 1468 C CA . THR A 1 178 ? 13.851 -4.260 -28.290 1.00 77.44 178 THR A CA 1
ATOM 1469 C C . THR A 1 178 ? 13.012 -4.685 -27.090 1.00 77.44 178 THR A C 1
ATOM 1471 O O . THR A 1 178 ? 12.449 -3.835 -26.416 1.00 77.44 178 THR A O 1
ATOM 1474 N N . VAL A 1 179 ? 12.985 -5.985 -26.775 1.00 76.50 179 VAL A N 1
ATOM 1475 C CA . VAL A 1 179 ? 12.257 -6.505 -25.605 1.00 76.50 179 VAL A CA 1
ATOM 1476 C C . VAL A 1 179 ? 12.883 -6.031 -24.293 1.00 76.50 179 VAL A C 1
ATOM 1478 O O . VAL A 1 179 ? 12.169 -5.825 -23.319 1.00 76.50 179 VAL A O 1
ATOM 1481 N N . GLU A 1 180 ? 14.206 -5.877 -24.234 1.00 77.31 180 GLU A N 1
ATOM 1482 C CA . GLU A 1 180 ? 14.886 -5.368 -23.040 1.00 77.31 180 GLU A CA 1
ATOM 1483 C C . GLU A 1 180 ? 14.650 -3.865 -22.846 1.00 77.31 180 GLU A C 1
ATOM 1485 O O . GLU A 1 180 ? 14.398 -3.445 -21.723 1.00 77.31 180 GLU A O 1
ATOM 1490 N N . ALA A 1 181 ? 14.634 -3.078 -23.926 1.00 78.38 181 ALA A N 1
ATOM 1491 C CA . ALA A 1 181 ? 14.350 -1.642 -23.885 1.00 78.38 181 ALA A CA 1
ATOM 1492 C C . ALA A 1 181 ? 12.896 -1.299 -23.508 1.00 78.38 181 ALA A C 1
ATOM 1494 O O . ALA A 1 181 ? 12.643 -0.200 -23.026 1.00 78.38 181 ALA A O 1
ATOM 1495 N N . GLU A 1 182 ? 11.948 -2.214 -23.729 1.00 80.56 182 GLU A N 1
ATOM 1496 C CA . GLU A 1 182 ? 10.531 -2.045 -23.364 1.00 80.56 182 GLU A CA 1
ATOM 1497 C C . GLU A 1 182 ? 10.225 -2.396 -21.896 1.00 80.56 182 GLU A C 1
ATOM 1499 O O . GLU A 1 182 ? 9.080 -2.264 -21.466 1.00 80.56 182 GLU A O 1
ATOM 1504 N N . ARG A 1 183 ? 11.210 -2.869 -21.120 1.00 79.88 183 ARG A N 1
ATOM 1505 C CA . ARG A 1 183 ? 11.011 -3.207 -19.703 1.00 79.88 183 ARG A CA 1
ATOM 1506 C C . ARG A 1 183 ? 11.006 -1.965 -18.826 1.00 79.88 183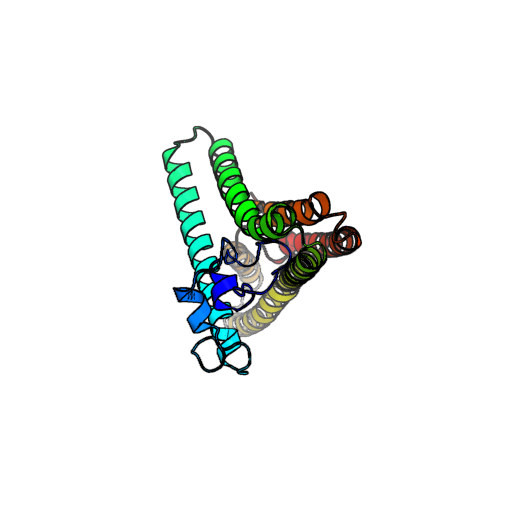 ARG A C 1
ATOM 1508 O O . ARG A 1 183 ? 11.789 -1.045 -19.039 1.00 79.88 183 ARG A O 1
ATOM 1515 N N . ASP A 1 184 ? 10.188 -2.016 -17.781 1.00 80.75 184 ASP A N 1
ATOM 1516 C CA . ASP A 1 184 ? 10.126 -0.962 -16.777 1.00 80.75 184 ASP A CA 1
ATOM 1517 C C . ASP A 1 184 ? 11.438 -0.871 -15.973 1.00 80.75 184 ASP A C 1
ATOM 1519 O O . ASP A 1 184 ? 12.109 -1.880 -15.694 1.00 80.75 184 ASP A O 1
ATOM 1523 N N . GLU A 1 185 ? 11.797 0.361 -15.602 1.00 82.19 185 GLU A N 1
ATOM 1524 C CA . GLU A 1 185 ? 12.883 0.636 -14.663 1.00 82.19 185 GLU A CA 1
ATOM 1525 C C . GLU A 1 185 ? 12.486 0.166 -13.253 1.00 82.19 185 GLU A C 1
ATOM 1527 O O . GLU A 1 185 ? 11.318 0.199 -12.866 1.00 82.19 185 GLU A O 1
ATOM 1532 N N . TYR A 1 186 ? 13.461 -0.326 -12.490 1.00 80.81 186 TYR A N 1
ATOM 1533 C CA . TYR A 1 186 ? 13.220 -0.829 -11.140 1.00 80.81 186 TYR A CA 1
ATOM 1534 C C . TYR A 1 186 ? 13.257 0.319 -10.122 1.00 80.81 186 TYR A C 1
ATOM 1536 O O . TYR A 1 186 ? 14.323 0.875 -9.851 1.00 80.81 186 TYR A O 1
ATOM 1544 N N . GLU A 1 187 ? 12.102 0.662 -9.548 1.00 79.50 187 GLU A N 1
ATOM 1545 C CA . GLU A 1 187 ? 11.988 1.667 -8.485 1.00 79.50 187 GLU A CA 1
ATOM 1546 C C . GLU A 1 187 ? 12.325 1.059 -7.113 1.00 79.50 187 GLU A C 1
ATOM 1548 O O . GLU A 1 187 ? 11.460 0.609 -6.372 1.00 79.50 187 GLU A O 1
ATOM 1553 N N . GLN A 1 188 ? 13.610 1.073 -6.752 1.00 82.00 188 GLN A N 1
ATOM 1554 C CA . GLN A 1 188 ? 14.117 0.486 -5.501 1.00 82.00 188 GLN A CA 1
ATOM 1555 C C . GLN A 1 188 ? 13.542 1.135 -4.225 1.00 82.00 188 GLN A C 1
ATOM 1557 O O . GLN A 1 188 ? 13.503 0.508 -3.166 1.00 82.00 188 GLN A O 1
ATOM 1562 N N . PHE A 1 189 ? 13.156 2.411 -4.289 1.00 83.81 189 PHE A N 1
ATOM 1563 C CA . PHE A 1 189 ? 12.697 3.138 -3.109 1.00 83.81 189 PHE A CA 1
ATOM 1564 C C . PHE A 1 189 ? 11.364 2.612 -2.570 1.00 83.81 189 PHE A C 1
ATOM 1566 O O . PHE A 1 189 ? 11.224 2.484 -1.355 1.00 83.81 189 PHE A O 1
ATOM 1573 N N . ASP A 1 190 ? 10.420 2.299 -3.453 1.00 82.81 190 ASP A N 1
ATOM 1574 C CA . ASP A 1 190 ? 9.090 1.842 -3.058 1.00 82.81 190 ASP A CA 1
ATOM 1575 C C . ASP A 1 190 ? 9.195 0.504 -2.302 1.00 82.81 190 ASP A C 1
ATOM 1577 O O . ASP A 1 190 ? 8.657 0.387 -1.204 1.00 82.81 190 ASP A O 1
ATOM 1581 N N . ASP A 1 191 ? 10.034 -0.425 -2.773 1.00 85.62 191 ASP A N 1
ATOM 1582 C CA . ASP A 1 191 ? 10.301 -1.699 -2.086 1.00 85.62 191 ASP A CA 1
ATOM 1583 C C . ASP A 1 191 ? 10.909 -1.483 -0.676 1.00 85.62 191 ASP A C 1
ATOM 1585 O O . ASP A 1 191 ? 10.515 -2.124 0.302 1.00 85.62 191 ASP A O 1
ATOM 1589 N N . TYR A 1 192 ? 11.835 -0.526 -0.506 1.00 88.81 192 TYR A N 1
ATOM 1590 C CA . TYR A 1 192 ? 12.348 -0.186 0.832 1.00 88.81 192 TYR A CA 1
ATOM 1591 C C . TYR A 1 192 ? 11.292 0.429 1.738 1.00 88.81 192 TYR A C 1
ATOM 1593 O O . TYR A 1 192 ? 11.312 0.205 2.953 1.00 88.81 192 TYR A O 1
ATOM 1601 N N . LEU A 1 193 ? 10.424 1.254 1.165 1.00 89.19 193 LEU A N 1
ATOM 1602 C CA . LEU A 1 193 ? 9.389 1.948 1.901 1.00 89.19 193 LEU A CA 1
ATOM 1603 C C . LEU A 1 193 ? 8.385 0.953 2.476 1.00 89.19 193 LEU A C 1
ATOM 1605 O O . LEU A 1 193 ? 8.053 1.035 3.659 1.00 89.19 193 LEU A O 1
ATOM 1609 N N . GLU A 1 194 ? 7.996 -0.037 1.676 1.00 87.06 194 GLU A N 1
ATOM 1610 C CA . GLU A 1 194 ? 7.125 -1.130 2.096 1.00 87.06 194 GLU A CA 1
ATOM 1611 C C . GLU A 1 194 ? 7.748 -1.940 3.242 1.00 87.06 194 GLU A C 1
ATOM 1613 O O . GLU A 1 194 ? 7.121 -2.094 4.298 1.00 87.06 194 GLU A O 1
ATOM 1618 N N . MET A 1 195 ? 9.019 -2.341 3.117 1.00 90.62 195 MET A N 1
ATOM 1619 C CA . MET A 1 195 ? 9.733 -3.029 4.202 1.00 90.62 195 MET A CA 1
ATOM 1620 C C . MET A 1 195 ? 9.827 -2.183 5.482 1.00 90.62 195 MET A C 1
ATOM 1622 O O . MET A 1 195 ? 9.732 -2.705 6.598 1.00 90.62 195 MET A O 1
ATOM 1626 N N . LEU A 1 196 ? 10.038 -0.869 5.349 1.00 93.31 196 LEU A N 1
ATOM 1627 C CA . LEU A 1 196 ? 10.158 0.041 6.487 1.00 93.31 196 LEU A CA 1
ATOM 1628 C C . LEU A 1 196 ? 8.820 0.215 7.217 1.00 93.31 196 LEU A C 1
ATOM 1630 O O . LEU A 1 196 ? 8.795 0.275 8.451 1.00 93.31 196 LEU A O 1
ATOM 1634 N N . ILE A 1 197 ? 7.712 0.272 6.477 1.00 92.69 197 ILE A N 1
ATOM 1635 C CA . ILE A 1 197 ? 6.369 0.327 7.057 1.00 92.69 197 ILE A CA 1
ATOM 1636 C C . ILE A 1 197 ? 6.025 -0.996 7.761 1.00 92.69 197 ILE A C 1
ATOM 1638 O O . ILE A 1 197 ? 5.535 -1.000 8.892 1.00 92.69 197 ILE A O 1
ATOM 1642 N N . GLU A 1 198 ? 6.371 -2.139 7.171 1.00 92.75 198 GLU A N 1
ATOM 1643 C CA . GLU A 1 198 ? 6.193 -3.437 7.827 1.00 92.75 198 GLU A CA 1
ATOM 1644 C C . GLU A 1 198 ? 6.986 -3.541 9.138 1.00 92.75 198 GLU A C 1
ATOM 1646 O O . GLU A 1 198 ? 6.450 -3.953 10.176 1.00 92.75 198 GLU A O 1
ATOM 1651 N N . LEU A 1 199 ? 8.243 -3.092 9.125 1.00 94.06 199 LEU A N 1
ATOM 1652 C CA . LEU A 1 199 ? 9.067 -3.034 10.328 1.00 94.06 199 LEU A CA 1
ATOM 1653 C C . LEU A 1 199 ? 8.426 -2.155 11.408 1.00 94.06 199 LEU A C 1
ATOM 1655 O O . LEU A 1 199 ? 8.450 -2.516 12.587 1.00 94.06 199 LEU A O 1
ATOM 1659 N N . GLY A 1 200 ? 7.840 -1.017 11.035 1.00 94.75 200 GLY A N 1
ATOM 1660 C CA . GLY A 1 200 ? 7.174 -0.139 11.990 1.00 94.75 200 GLY A CA 1
ATOM 1661 C C . GLY A 1 200 ? 5.941 -0.780 12.630 1.00 94.75 200 GLY A C 1
ATOM 1662 O O . GLY A 1 200 ? 5.779 -0.650 13.845 1.00 94.75 200 GLY A O 1
ATOM 1663 N N . TYR A 1 201 ? 5.139 -1.558 11.890 1.00 94.00 201 TYR A N 1
ATOM 1664 C CA . TYR A 1 201 ? 4.043 -2.337 12.486 1.00 94.00 201 TYR A CA 1
ATOM 1665 C C . TYR A 1 201 ? 4.547 -3.330 13.540 1.00 94.00 201 TYR A C 1
ATOM 1667 O O . TYR A 1 201 ? 4.001 -3.392 14.646 1.00 94.00 201 TYR A O 1
ATOM 1675 N N . VAL A 1 202 ? 5.610 -4.075 13.220 1.00 95.25 202 VAL A N 1
ATOM 1676 C CA . VAL A 1 202 ? 6.194 -5.070 14.130 1.00 95.25 202 VAL A CA 1
ATOM 1677 C C . VAL A 1 202 ? 6.813 -4.404 15.360 1.00 95.25 202 VAL A C 1
ATOM 1679 O O . VAL A 1 202 ? 6.630 -4.896 16.469 1.00 95.25 202 VAL A O 1
ATOM 1682 N N . MET A 1 203 ? 7.514 -3.281 15.193 1.00 95.06 203 MET A N 1
ATOM 1683 C CA . MET A 1 203 ? 8.227 -2.600 16.278 1.00 95.06 203 MET A CA 1
ATOM 1684 C C . MET A 1 203 ? 7.301 -1.816 17.211 1.00 95.06 203 MET A C 1
ATOM 1686 O O . MET A 1 203 ? 7.422 -1.921 18.431 1.00 95.06 203 MET A O 1
ATOM 1690 N N . LEU A 1 204 ? 6.379 -1.023 16.658 1.00 94.25 204 LEU A N 1
ATOM 1691 C CA . LEU A 1 204 ? 5.531 -0.119 17.442 1.00 94.25 204 LEU A CA 1
ATOM 1692 C C . LEU A 1 204 ? 4.403 -0.860 18.167 1.00 94.25 204 LEU A C 1
ATOM 1694 O O . LEU A 1 204 ? 3.994 -0.444 19.251 1.00 94.25 204 LEU A O 1
ATOM 1698 N N . PHE A 1 205 ? 3.918 -1.967 17.596 1.00 93.94 205 PHE A N 1
ATOM 1699 C CA . PHE A 1 205 ? 2.744 -2.687 18.096 1.00 93.94 205 PHE A CA 1
ATOM 1700 C C . PHE A 1 205 ? 3.026 -4.153 18.465 1.00 93.94 205 PHE A C 1
ATOM 1702 O O . PHE A 1 205 ? 2.097 -4.959 18.576 1.00 93.94 205 PHE A O 1
ATOM 1709 N N . ALA A 1 206 ? 4.294 -4.493 18.733 1.00 93.50 206 ALA A N 1
ATOM 1710 C CA . ALA A 1 206 ? 4.740 -5.841 19.107 1.00 93.50 206 ALA A CA 1
ATOM 1711 C C . ALA A 1 206 ? 3.910 -6.471 20.239 1.00 93.50 206 ALA A C 1
ATOM 1713 O O . ALA A 1 206 ? 3.594 -7.659 20.206 1.00 93.50 206 ALA A O 1
ATOM 1714 N N . SER A 1 207 ? 3.541 -5.675 21.247 1.00 92.25 207 SER A N 1
ATOM 1715 C CA . SER A 1 207 ? 2.777 -6.142 22.4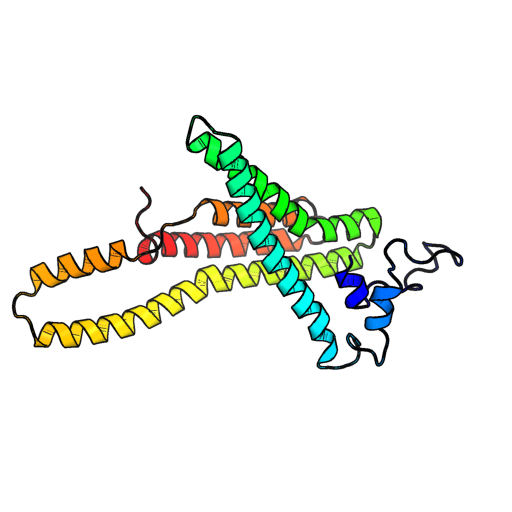10 1.00 92.25 207 SER A CA 1
ATOM 1716 C C . SER A 1 207 ? 1.321 -6.480 22.082 1.00 92.25 207 SER A C 1
ATOM 1718 O O . SER A 1 207 ? 0.741 -7.359 22.719 1.00 92.25 207 SER A O 1
ATOM 1720 N N . ALA A 1 208 ? 0.731 -5.813 21.086 1.00 91.69 208 ALA A N 1
ATOM 1721 C CA . ALA A 1 208 ? -0.645 -6.041 20.658 1.00 91.69 208 ALA A CA 1
ATOM 1722 C C . ALA A 1 208 ? -0.757 -7.228 19.687 1.00 91.69 208 ALA A C 1
ATOM 1724 O O . ALA A 1 208 ? -1.751 -7.959 19.728 1.00 91.69 208 ALA A O 1
ATOM 1725 N N . TYR A 1 209 ? 0.261 -7.456 18.845 1.00 93.88 209 TYR A N 1
ATOM 1726 C CA . TYR A 1 209 ? 0.286 -8.569 17.890 1.00 93.88 209 TYR A CA 1
ATOM 1727 C C . TYR A 1 209 ? 1.678 -9.222 17.747 1.00 93.88 209 TYR A C 1
ATOM 1729 O O . TYR A 1 209 ? 2.364 -9.033 16.744 1.00 93.88 209 TYR A O 1
ATOM 1737 N N . PRO A 1 210 ? 2.087 -10.079 18.702 1.00 93.12 210 PRO A N 1
ATOM 1738 C CA . PRO A 1 210 ? 3.414 -10.710 18.688 1.00 93.12 210 PRO A CA 1
ATOM 1739 C C . PRO A 1 210 ? 3.670 -11.634 17.487 1.00 93.12 210 PRO A C 1
ATOM 1741 O O . PRO A 1 210 ? 4.812 -11.837 17.082 1.00 93.12 210 PRO A O 1
ATOM 1744 N N . LEU A 1 211 ? 2.609 -12.209 16.907 1.00 92.88 211 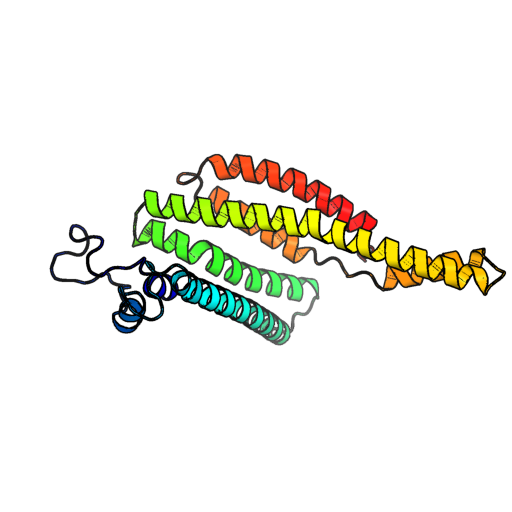LEU A N 1
ATOM 1745 C CA . LEU A 1 211 ? 2.705 -13.090 15.738 1.00 92.88 211 LEU A CA 1
ATOM 1746 C C . LEU A 1 211 ? 3.111 -12.341 14.458 1.00 92.88 211 LEU A C 1
ATOM 1748 O O . LEU A 1 211 ? 3.604 -12.988 13.535 1.00 92.88 211 LEU A O 1
ATOM 1752 N N . ALA A 1 212 ? 2.964 -11.008 14.416 1.00 93.50 212 ALA A N 1
ATOM 1753 C CA . ALA A 1 212 ? 3.357 -10.181 13.274 1.00 93.50 212 ALA A CA 1
ATOM 1754 C C . ALA A 1 212 ? 4.808 -10.436 12.861 1.00 93.50 212 ALA A C 1
ATOM 1756 O O . ALA A 1 212 ? 5.082 -10.635 11.686 1.00 93.50 212 ALA A O 1
ATOM 1757 N N . ALA A 1 213 ? 5.726 -10.514 13.830 1.00 94.38 213 ALA A N 1
ATOM 1758 C CA . ALA A 1 213 ? 7.151 -10.697 13.564 1.00 94.38 213 ALA A CA 1
ATOM 1759 C C . ALA A 1 213 ? 7.449 -12.003 12.807 1.00 94.38 213 ALA A C 1
ATOM 1761 O O . ALA A 1 213 ? 8.270 -12.021 11.895 1.00 94.38 213 ALA A O 1
ATOM 1762 N N . PHE A 1 214 ? 6.771 -13.100 13.157 1.00 94.69 214 PHE A N 1
ATOM 1763 C CA . PHE A 1 214 ? 6.969 -14.388 12.486 1.00 94.69 214 PHE A CA 1
ATOM 1764 C C . PHE A 1 214 ? 6.418 -14.380 11.061 1.00 94.69 214 PHE A C 1
ATOM 1766 O O . PHE A 1 214 ? 7.047 -14.932 10.159 1.00 94.69 214 PHE A O 1
ATOM 1773 N N . ILE A 1 215 ? 5.262 -13.742 10.861 1.00 94.19 215 ILE A N 1
ATOM 1774 C CA . ILE A 1 215 ? 4.659 -13.588 9.534 1.00 94.19 215 ILE A CA 1
ATOM 1775 C C . ILE A 1 215 ? 5.538 -12.686 8.666 1.00 94.19 215 ILE A C 1
ATOM 1777 O O . ILE A 1 215 ? 5.830 -13.069 7.540 1.00 94.19 215 ILE A O 1
ATOM 1781 N N . ALA A 1 216 ? 6.030 -11.571 9.212 1.00 93.88 216 ALA A N 1
ATOM 1782 C CA . ALA A 1 216 ? 6.925 -10.648 8.521 1.00 93.88 216 ALA A CA 1
ATOM 1783 C C . ALA A 1 216 ? 8.209 -11.336 8.059 1.00 93.88 216 ALA A C 1
ATOM 1785 O O . ALA A 1 216 ? 8.602 -11.222 6.907 1.00 93.88 216 ALA A O 1
ATOM 1786 N N . ILE A 1 217 ? 8.848 -12.133 8.923 1.00 94.31 217 ILE A N 1
ATOM 1787 C CA . ILE A 1 217 ? 10.052 -12.888 8.541 1.00 94.31 217 ILE A CA 1
ATOM 1788 C C . ILE A 1 217 ? 9.762 -13.839 7.373 1.00 94.31 217 ILE A C 1
ATOM 1790 O O . ILE A 1 217 ? 10.571 -13.952 6.450 1.00 94.31 217 ILE A O 1
ATOM 1794 N N . PHE A 1 218 ? 8.625 -14.537 7.409 1.00 93.50 218 PHE A N 1
ATOM 1795 C CA . PHE A 1 218 ? 8.236 -15.437 6.328 1.00 93.50 218 PHE A CA 1
ATOM 1796 C C . PHE A 1 218 ? 7.929 -14.677 5.031 1.00 93.50 218 PHE A C 1
ATOM 1798 O O . PHE A 1 218 ? 8.416 -15.075 3.974 1.00 93.50 218 PHE A O 1
ATOM 1805 N N . ALA A 1 219 ? 7.164 -13.587 5.114 1.00 92.19 219 ALA A N 1
ATOM 1806 C CA . ALA A 1 219 ? 6.828 -12.734 3.980 1.00 92.19 219 ALA A CA 1
ATOM 1807 C C . ALA A 1 219 ? 8.092 -12.145 3.343 1.00 92.19 219 ALA A C 1
ATOM 1809 O O . ALA A 1 219 ? 8.349 -12.425 2.176 1.00 92.19 219 ALA A O 1
ATOM 1810 N N . ASN A 1 220 ? 8.957 -11.513 4.142 1.00 92.31 220 ASN A N 1
ATOM 1811 C CA . ASN A 1 220 ? 10.238 -10.952 3.706 1.00 92.31 220 ASN A CA 1
ATOM 1812 C C . ASN A 1 220 ? 11.136 -11.995 3.026 1.00 92.31 220 ASN A C 1
ATOM 1814 O O . ASN A 1 220 ? 11.865 -11.681 2.088 1.00 92.31 220 ASN A O 1
ATOM 1818 N N . TYR A 1 221 ? 11.113 -13.255 3.476 1.00 92.56 221 TYR A N 1
ATOM 1819 C CA . TYR A 1 221 ? 11.863 -14.320 2.807 1.00 92.56 221 TYR A CA 1
ATOM 1820 C C . TYR A 1 221 ? 11.325 -14.613 1.402 1.00 92.56 221 TYR A C 1
ATOM 1822 O O . TYR 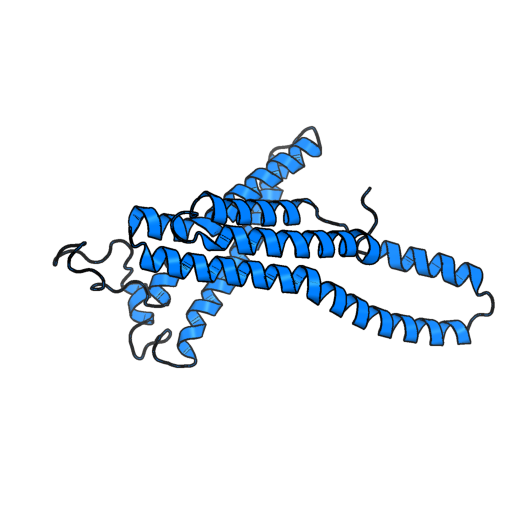A 1 221 ? 12.108 -14.826 0.470 1.00 92.56 221 TYR A O 1
ATOM 1830 N N . VAL A 1 222 ? 10.000 -14.673 1.249 1.00 91.56 222 VAL A N 1
ATOM 1831 C CA . VAL A 1 222 ? 9.359 -14.914 -0.048 1.00 91.56 222 VAL A CA 1
ATOM 1832 C C . VAL A 1 222 ? 9.560 -13.717 -0.975 1.00 91.56 222 VAL A C 1
ATOM 1834 O O . VAL A 1 222 ? 9.954 -13.911 -2.122 1.00 91.56 222 VAL A O 1
ATOM 1837 N N . GLU A 1 223 ? 9.372 -12.510 -0.459 1.00 89.94 223 GLU A N 1
ATOM 1838 C CA . GLU A 1 223 ? 9.565 -11.231 -1.145 1.00 89.94 223 GLU A CA 1
ATOM 1839 C C . GLU A 1 223 ? 11.006 -11.075 -1.640 1.00 89.94 223 GLU A C 1
ATOM 1841 O O . GLU A 1 223 ? 11.227 -10.934 -2.839 1.00 89.94 223 GLU A O 1
ATOM 1846 N N . TYR A 1 224 ? 12.007 -11.342 -0.795 1.00 90.69 224 TYR A N 1
ATOM 1847 C CA . TYR A 1 224 ? 13.413 -11.385 -1.215 1.00 90.69 224 TYR A CA 1
ATOM 1848 C C . TYR A 1 224 ? 13.659 -12.310 -2.424 1.00 90.69 224 TYR A C 1
ATOM 1850 O O . TYR A 1 224 ? 14.432 -11.995 -3.337 1.00 90.69 224 TYR A O 1
ATOM 1858 N N . ARG A 1 225 ? 13.013 -13.484 -2.457 1.00 90.44 225 ARG A N 1
ATOM 1859 C CA . ARG A 1 225 ? 13.110 -14.410 -3.600 1.00 90.44 225 ARG A CA 1
ATOM 1860 C C . ARG A 1 225 ? 12.368 -13.878 -4.825 1.00 90.44 225 ARG A C 1
ATOM 1862 O O . ARG A 1 225 ? 12.843 -14.094 -5.944 1.00 90.44 225 ARG A O 1
ATOM 1869 N N . ALA A 1 226 ? 11.223 -13.234 -4.620 1.00 88.69 226 ALA A N 1
ATOM 1870 C CA . ALA A 1 226 ? 10.421 -12.623 -5.669 1.00 88.69 226 ALA A CA 1
ATOM 1871 C C . ALA A 1 226 ? 11.170 -11.457 -6.327 1.00 88.69 226 ALA A C 1
ATOM 1873 O O . ALA A 1 226 ? 11.266 -11.427 -7.553 1.00 88.69 226 ALA A O 1
ATOM 1874 N N . ASP A 1 227 ? 11.811 -10.588 -5.549 1.00 86.81 227 ASP A N 1
ATOM 1875 C CA . ASP A 1 227 ? 12.582 -9.452 -6.054 1.00 86.81 227 ASP A CA 1
ATOM 1876 C C . ASP A 1 227 ? 13.844 -9.883 -6.792 1.00 86.81 227 ASP A C 1
ATOM 1878 O O . ASP A 1 227 ? 14.124 -9.391 -7.886 1.00 86.81 227 ASP A O 1
ATOM 1882 N N . ALA A 1 228 ? 14.560 -10.894 -6.289 1.00 89.00 228 ALA A N 1
ATOM 1883 C CA . ALA A 1 228 ? 15.682 -11.485 -7.022 1.00 89.00 228 ALA A CA 1
ATOM 1884 C C . ALA A 1 228 ? 15.245 -12.032 -8.398 1.00 89.00 228 ALA A C 1
ATOM 1886 O O . ALA A 1 228 ? 15.971 -11.950 -9.399 1.00 89.00 228 ALA A O 1
ATOM 1887 N N . TRP A 1 229 ? 14.036 -12.591 -8.477 1.00 87.38 229 TRP A N 1
ATOM 1888 C CA . TRP A 1 229 ? 13.453 -13.037 -9.737 1.00 87.38 229 TRP A CA 1
ATOM 1889 C C . TRP A 1 229 ? 12.995 -11.857 -10.617 1.00 87.38 229 TRP A C 1
ATOM 1891 O O . TRP A 1 229 ? 13.241 -11.878 -11.827 1.00 87.38 229 TRP A O 1
ATOM 1901 N N . LYS A 1 230 ? 12.407 -10.810 -10.025 1.00 85.88 230 LYS A N 1
ATOM 1902 C CA . LYS A 1 230 ? 11.954 -9.575 -10.688 1.00 85.88 230 LYS A CA 1
ATOM 1903 C C . LYS A 1 230 ? 13.130 -8.851 -11.359 1.00 85.88 230 LYS A C 1
ATOM 1905 O O . LYS A 1 230 ? 13.101 -8.630 -12.570 1.00 85.88 230 LYS A O 1
ATOM 1910 N N . LEU A 1 231 ? 14.221 -8.632 -10.625 1.00 85.88 231 LEU A N 1
ATOM 1911 C CA . LEU A 1 231 ? 15.459 -8.010 -11.113 1.00 85.88 231 LEU A CA 1
ATOM 1912 C C . LEU A 1 231 ? 16.136 -8.799 -12.241 1.00 85.88 231 LEU A C 1
ATOM 1914 O O . LEU A 1 231 ? 16.737 -8.216 -13.137 1.00 85.88 231 LEU A O 1
ATOM 1918 N N . SER A 1 232 ? 16.056 -10.133 -12.215 1.00 84.19 232 SER A N 1
ATOM 1919 C CA . SER A 1 232 ? 16.742 -10.969 -13.211 1.00 84.19 232 SER A CA 1
ATOM 1920 C C . SER A 1 232 ? 15.924 -11.236 -14.476 1.00 84.19 232 SER A C 1
ATOM 1922 O O . SER A 1 232 ? 16.501 -11.537 -15.524 1.00 84.19 232 SER A O 1
ATOM 1924 N N . ARG A 1 233 ? 14.587 -11.189 -14.406 1.00 78.38 233 ARG A N 1
ATOM 1925 C CA . ARG A 1 233 ? 13.721 -11.645 -15.511 1.00 78.38 233 ARG A CA 1
ATOM 1926 C C . ARG A 1 233 ? 12.640 -10.669 -15.950 1.00 78.38 233 ARG A C 1
ATOM 1928 O O . ARG A 1 233 ? 12.071 -10.914 -17.017 1.00 78.38 233 ARG A O 1
ATOM 1935 N N . VAL A 1 234 ? 12.346 -9.633 -15.170 1.00 79.62 234 VAL A N 1
ATOM 1936 C CA . VAL A 1 234 ? 11.230 -8.709 -15.426 1.00 79.62 234 VAL A CA 1
ATOM 1937 C C . VAL A 1 234 ? 11.734 -7.307 -15.722 1.00 79.62 234 VAL A C 1
ATOM 1939 O O . VAL A 1 234 ? 11.401 -6.778 -16.776 1.00 79.62 234 VAL A O 1
ATOM 1942 N N . CYS A 1 235 ? 12.552 -6.738 -14.842 1.00 82.06 235 CYS A N 1
ATOM 1943 C CA . CYS A 1 235 ? 13.016 -5.360 -14.977 1.00 82.06 235 CYS A CA 1
ATOM 1944 C C . CYS A 1 235 ? 14.184 -5.227 -15.961 1.00 82.06 235 CYS A C 1
ATOM 1946 O O . CYS A 1 235 ? 14.857 -6.209 -16.315 1.00 82.06 235 CYS A O 1
ATOM 1948 N N . LEU A 1 236 ? 14.413 -3.990 -16.403 1.00 84.00 236 LEU A N 1
ATOM 1949 C CA . LEU A 1 236 ? 15.670 -3.589 -17.025 1.00 84.00 236 LEU A CA 1
ATOM 1950 C C . LEU A 1 236 ? 16.811 -3.728 -16.002 1.00 84.00 236 LEU A C 1
ATOM 1952 O O . LEU A 1 236 ? 16.611 -3.543 -14.800 1.00 84.00 236 LEU A O 1
ATOM 1956 N N . ARG A 1 237 ? 18.027 -4.020 -16.475 1.00 83.00 237 ARG A N 1
ATOM 1957 C CA . ARG A 1 237 ? 19.226 -3.929 -15.637 1.00 83.00 237 ARG A CA 1
ATOM 1958 C C . ARG A 1 237 ? 19.363 -2.491 -15.094 1.00 83.00 237 ARG A C 1
ATOM 1960 O O . ARG A 1 237 ? 19.455 -1.573 -15.912 1.00 83.00 237 ARG A O 1
ATOM 1967 N N . PRO A 1 238 ? 19.426 -2.294 -13.763 1.00 80.94 238 PRO A N 1
ATOM 1968 C CA . PRO A 1 238 ? 19.685 -0.980 -13.178 1.00 80.94 238 PRO A CA 1
ATOM 1969 C C . PRO A 1 238 ? 21.025 -0.409 -13.669 1.00 80.94 238 PRO A C 1
ATOM 1971 O O . PRO A 1 238 ? 21.955 -1.179 -13.946 1.00 80.94 238 PRO A O 1
ATOM 1974 N N . ARG A 1 239 ? 21.098 0.919 -13.810 1.00 72.25 239 ARG A N 1
ATOM 1975 C CA . ARG A 1 239 ? 22.297 1.635 -14.280 1.00 72.25 239 ARG A CA 1
ATOM 1976 C C . ARG A 1 239 ? 23.435 1.617 -13.264 1.00 72.25 239 ARG A C 1
ATOM 1978 O O . ARG A 1 239 ? 23.147 1.618 -12.050 1.00 72.25 239 ARG A O 1
#